Protein 3I8N (pdb70)

Sequence (238 aa):
PVTQVTPRPVVFRVDATTINEFLDKHKDTPFSRPLVYSEQKDNIIGFVHRLELFKQQSGSGQKQLGAVRPIQVVVLNNTALPKVFDQTHRLQLALVVVDEYGTVLGLVTLEDIFEHLVGEAQDVPVTQVTPRPVVFRVVDATTINEFLDKHKDTPFSRPLVYSEQKDNIIGFVHRLELFKQQSGSGQKQLGAVRPIQVVLNNTALPKVFDQTHRLQLALVVDEYGTVLGLVTLEDIFEHLV

Organism: Vibrio parahaemolyticus serotype O3:K6 (strain RIMD 2210633) (NCBI:txid223926)

B-factor: mean 67.65, std 20.15, range [38.41, 192.86]

Structure (mmCIF, N/CA/C/O backbone):
data_3I8N
#
_entry.id   3I8N
#
_cell.length_a   69.301
_cell.length_b   69.301
_cell.length_c   255.136
_cell.angle_alpha   90.00
_cell.angle_beta   90.00
_cell.angle_gamma   120.00
#
_symmetry.space_group_name_H-M   'P 65 2 2'
#
loop_
_entity.id
_entity.type
_entity.pdbx_description
1 polymer 'uncharacterized protein VP2912'
2 non-polymer 'FORMIC ACID'
3 water water
#
loop_
_atom_site.group_PDB
_atom_site.id
_atom_site.type_symbol
_atom_site.label_atom_id
_atom_site.label_alt_id
_atom_site.label_comp_id
_atom_site.label_asym_id
_atom_site.label_entity_id
_atom_site.label_seq_id
_atom_site.pdbx_PDB_ins_code
_atom_site.Cartn_x
_atom_site.Cartn_y
_atom_site.Cartn_z
_atom_site.occupancy
_atom_site.B_iso_or_equiv
_atom_site.auth_seq_id
_atom_site.auth_comp_id
_atom_site.auth_asym_id
_atom_site.auth_atom_id
_atom_site.pdbx_PDB_model_num
ATOM 1 N N . PRO A 1 7 ? 30.442 45.654 94.862 1.00 110.69 192 PRO A N 1
ATOM 2 C CA . PRO A 1 7 ? 30.331 46.511 96.048 1.00 103.86 192 PRO A CA 1
ATOM 3 C C . PRO A 1 7 ? 28.926 46.506 96.659 1.00 96.24 192 PRO A C 1
ATOM 4 O O . PRO A 1 7 ? 27.952 46.793 95.958 1.00 82.12 192 PRO A O 1
ATOM 8 N N . VAL A 1 8 ? 28.832 46.177 97.949 1.00 93.88 193 VAL A N 1
ATOM 9 C CA . VAL A 1 8 ? 27.568 46.258 98.684 1.00 93.36 193 VAL A CA 1
ATOM 10 C C . VAL A 1 8 ? 27.758 46.967 100.024 1.00 104.49 193 VAL A C 1
ATOM 11 O O . VAL A 1 8 ? 27.325 48.107 100.194 1.00 106.40 193 VAL A O 1
ATOM 15 N N . THR A 1 9 ? 28.411 46.287 100.965 1.00 111.13 194 THR A N 1
ATOM 16 C CA . THR A 1 9 ? 28.678 46.841 102.293 1.00 114.80 194 THR A CA 1
ATOM 17 C C . THR A 1 9 ? 29.371 48.190 102.183 1.00 116.83 194 THR A C 1
ATOM 18 O O . THR A 1 9 ? 29.347 49.003 103.112 1.00 114.90 194 THR A O 1
ATOM 22 N N . GLN A 1 10 ? 29.984 48.416 101.028 1.00 116.64 195 GLN A N 1
ATOM 23 C CA . GLN A 1 10 ? 30.793 49.597 100.786 1.00 116.83 195 GLN A CA 1
ATOM 24 C C . GLN A 1 10 ? 29.926 50.815 100.476 1.00 115.78 195 GLN A C 1
ATOM 25 O O . GLN A 1 10 ? 30.431 51.932 100.369 1.00 118.56 195 GLN A O 1
ATOM 31 N N . VAL A 1 11 ? 28.620 50.598 100.346 1.00 111.28 196 VAL A N 1
ATOM 32 C CA . VAL A 1 11 ? 27.690 51.684 100.045 1.00 105.88 196 VAL A CA 1
ATOM 33 C C . VAL A 1 11 ? 26.346 51.486 100.751 1.00 97.43 196 VAL A C 1
ATOM 34 O O . VAL A 1 11 ? 25.621 52.445 101.016 1.0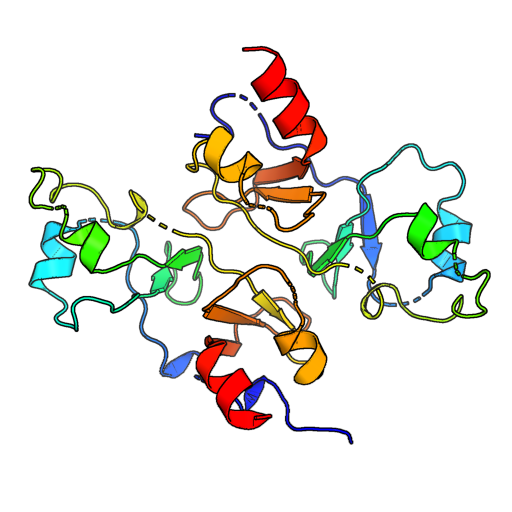0 96.06 196 VAL A O 1
ATOM 46 N N . THR A 1 13 ? 25.038 49.149 104.209 1.00 83.05 198 THR A N 1
ATOM 47 C CA . THR A 1 13 ? 25.440 48.214 105.253 1.00 83.48 198 THR A CA 1
ATOM 48 C C . THR A 1 13 ? 24.347 47.168 105.447 1.00 77.97 198 THR A C 1
ATOM 49 O O . THR A 1 13 ? 23.175 47.517 105.597 1.00 73.46 198 THR A O 1
ATOM 53 N N . PRO A 1 14 ? 24.726 45.879 105.422 1.00 68.84 199 PRO A N 1
ATOM 54 C CA . PRO A 1 14 ? 23.766 44.799 105.670 1.00 60.05 199 PRO A CA 1
ATOM 55 C C . PRO A 1 14 ? 23.133 44.965 107.049 1.00 63.79 199 PRO A C 1
ATOM 56 O O . PRO A 1 14 ? 23.819 45.360 107.983 1.00 60.34 199 PRO A O 1
ATOM 60 N N . ARG A 1 15 ? 21.842 44.683 107.163 1.00 63.22 200 ARG A N 1
ATOM 61 C CA . ARG A 1 15 ? 21.155 44.759 108.443 1.00 52.87 200 ARG A CA 1
ATOM 62 C C . ARG A 1 15 ? 21.453 43.499 109.231 1.00 59.05 200 ARG A C 1
ATOM 63 O O . ARG A 1 15 ? 21.627 42.434 108.645 1.00 53.80 200 ARG A O 1
ATOM 71 N N . PRO A 1 16 ? 21.501 43.620 110.570 1.00 60.33 201 PRO A N 1
ATOM 72 C CA . PRO A 1 16 ? 21.752 42.508 111.489 1.00 55.61 201 PRO A CA 1
ATOM 73 C C . PRO A 1 16 ? 20.584 41.539 111.487 1.00 54.47 201 PRO A C 1
ATOM 74 O O . PRO A 1 16 ? 19.442 41.965 111.349 1.00 48.61 201 PRO A O 1
ATOM 78 N N . VAL A 1 17 ? 20.860 40.254 111.655 1.00 50.45 202 VAL A N 1
ATOM 79 C CA . VAL A 1 17 ? 19.789 39.289 111.850 1.00 54.06 202 VAL A CA 1
ATOM 80 C C . VAL A 1 17 ? 19.329 39.348 113.303 1.00 59.52 202 VAL A C 1
ATOM 81 O O . VAL A 1 17 ? 20.061 38.943 114.198 1.00 68.06 202 VAL A O 1
ATOM 85 N N . VAL A 1 18 ? 18.120 39.857 113.534 1.00 56.87 203 VAL A N 1
ATOM 86 C CA . VAL A 1 18 ? 17.625 40.077 114.892 1.00 61.97 203 VAL A CA 1
ATOM 87 C C . VAL A 1 18 ? 16.401 39.233 115.232 1.00 57.47 203 VAL A C 1
ATOM 88 O O . VAL A 1 18 ? 16.087 39.025 116.402 1.00 67.16 203 VAL A O 1
ATOM 92 N N . PHE A 1 19 ? 15.715 38.748 114.209 1.00 46.84 204 PHE A N 1
ATOM 93 C CA . PHE A 1 19 ? 14.493 37.983 114.402 1.00 53.24 204 PHE A CA 1
ATOM 94 C C . PHE A 1 19 ? 14.621 36.606 113.741 1.00 53.85 204 PHE A C 1
ATOM 95 O O . PHE A 1 19 ? 14.516 36.467 112.510 1.00 52.76 204 PHE A O 1
ATOM 103 N N . ARG A 1 20 ? 14.891 35.602 114.575 1.00 45.63 205 ARG A N 1
ATOM 104 C CA . ARG A 1 20 ? 15.087 34.216 114.144 1.00 55.30 205 ARG A CA 1
ATOM 105 C C . ARG A 1 20 ? 14.049 33.311 114.776 1.00 60.34 205 ARG A C 1
ATOM 106 O O . ARG A 1 20 ? 13.792 33.387 115.982 1.00 60.50 205 ARG A O 1
ATOM 114 N N . VAL A 1 21 ? 13.482 32.423 113.976 1.00 55.83 206 VAL A N 1
ATOM 115 C CA . VAL A 1 21 ? 12.530 31.453 114.491 1.00 51.71 206 VAL A CA 1
ATOM 116 C C . VAL A 1 21 ? 12.890 30.052 114.020 1.00 47.78 206 VAL A C 1
ATOM 117 O O . VAL A 1 21 ? 13.448 29.859 112.932 1.00 53.31 206 VAL A O 1
ATOM 121 N N . ASP A 1 22 ? 12.569 29.086 114.865 1.00 48.12 207 ASP A N 1
ATOM 122 C CA . ASP A 1 22 ? 12.899 27.689 114.675 1.00 47.23 207 ASP A CA 1
ATOM 123 C C . ASP A 1 22 ? 12.050 27.098 113.561 1.00 59.20 207 ASP A C 1
ATOM 124 O O . ASP A 1 22 ? 10.842 27.318 113.508 1.00 60.73 207 ASP A O 1
ATOM 129 N N . ALA A 1 23 ? 12.691 26.348 112.671 1.00 57.32 208 ALA A N 1
ATOM 130 C CA . ALA A 1 23 ? 11.995 25.673 111.583 1.00 54.64 208 ALA A CA 1
ATOM 131 C C . ALA A 1 23 ? 10.919 24.713 112.092 1.00 54.93 208 ALA A C 1
ATOM 132 O O . ALA A 1 23 ? 9.935 24.462 111.402 1.00 56.55 208 ALA A O 1
ATOM 134 N N . THR A 1 24 ? 11.108 24.173 113.296 1.00 58.96 209 THR A N 1
ATOM 135 C CA . THR A 1 24 ? 10.149 23.215 113.852 1.00 61.76 209 THR A CA 1
ATOM 136 C C . THR A 1 24 ? 8.951 23.906 114.499 1.00 60.09 209 THR A C 1
ATOM 137 O O . THR A 1 24 ? 7.933 23.276 114.762 1.00 59.51 209 THR A O 1
ATOM 149 N N . THR A 1 26 ? 5.566 25.834 114.728 1.00 57.24 211 THR A N 1
ATOM 150 C CA . THR A 1 26 ? 4.388 25.702 113.885 1.00 60.20 211 THR A CA 1
ATOM 151 C C . THR A 1 26 ? 3.853 27.079 113.493 1.00 61.49 211 THR A C 1
ATOM 152 O O . THR A 1 26 ? 4.137 28.085 114.145 1.00 58.53 211 THR A O 1
ATOM 156 N N . ILE A 1 27 ? 3.084 27.117 112.415 1.00 62.52 212 ILE A N 1
ATOM 157 C CA . ILE A 1 27 ? 2.487 28.356 111.949 1.00 62.71 212 ILE A CA 1
ATOM 158 C C . ILE A 1 27 ? 1.614 28.976 113.042 1.00 58.20 212 ILE A C 1
ATOM 159 O O . ILE A 1 27 ? 1.668 30.185 113.280 1.00 60.24 212 ILE A O 1
ATOM 164 N N . ASN A 1 28 ? 0.816 28.143 113.707 1.00 55.47 213 ASN A N 1
ATOM 165 C CA . ASN A 1 28 ? -0.033 28.606 114.807 1.00 65.35 213 ASN A CA 1
ATOM 166 C C . ASN A 1 28 ? 0.787 29.270 115.902 1.00 63.22 213 ASN A C 1
ATOM 167 O O . ASN A 1 28 ? 0.473 30.375 116.332 1.00 64.45 213 ASN A O 1
ATOM 172 N N . GLU A 1 29 ? 1.837 28.581 116.344 1.00 62.38 214 GLU A N 1
ATOM 173 C CA . GLU A 1 29 ? 2.760 29.107 117.346 1.00 61.62 214 GLU A CA 1
ATOM 174 C C . GLU A 1 29 ? 3.361 30.437 116.907 1.00 68.13 214 GLU A C 1
ATOM 175 O O . GLU A 1 29 ? 3.457 31.374 117.707 1.00 62.42 214 GLU A O 1
ATOM 181 N N . PHE A 1 30 ? 3.770 30.520 115.639 1.00 56.01 215 PHE A N 1
ATOM 182 C CA . PHE A 1 30 ? 4.398 31.738 115.145 1.00 57.04 215 PHE A CA 1
ATOM 183 C C . PHE A 1 30 ? 3.439 32.927 115.202 1.00 63.35 215 PHE A C 1
ATOM 184 O O . PHE A 1 30 ? 3.762 33.976 115.760 1.00 59.39 215 PHE A O 1
ATOM 192 N N . LEU A 1 31 ? 2.266 32.758 114.602 1.00 62.50 216 LEU A N 1
ATOM 193 C CA . LEU A 1 31 ? 1.255 33.804 114.592 1.00 60.67 216 LEU A CA 1
ATOM 194 C C . LEU A 1 31 ? 0.827 34.138 116.025 1.00 64.86 216 LEU A C 1
ATOM 195 O O . LEU A 1 31 ? 0.435 35.269 116.333 1.00 61.92 216 LEU A O 1
ATOM 200 N N . ASP A 1 32 ? 0.926 33.145 116.900 1.00 60.93 217 ASP A N 1
ATOM 201 C CA . ASP A 1 32 ? 0.629 33.334 118.315 1.00 74.24 217 ASP A CA 1
ATOM 202 C C . ASP A 1 32 ? 1.650 34.243 118.989 1.00 70.24 217 ASP A C 1
ATOM 203 O O . ASP A 1 32 ? 1.308 35.322 119.471 1.00 55.41 217 ASP A O 1
ATOM 208 N N . LYS A 1 33 ? 2.906 33.805 119.008 1.00 68.34 218 LYS A N 1
ATOM 209 C CA . LYS A 1 33 ? 3.953 34.525 119.718 1.00 56.20 218 LYS A CA 1
ATOM 210 C C . LYS A 1 33 ? 4.293 35.882 119.116 1.00 64.43 218 LYS A C 1
ATOM 211 O O . LYS A 1 33 ? 4.794 36.760 119.817 1.00 64.25 218 LYS A O 1
ATOM 217 N N . HIS A 1 34 ? 4.034 36.068 117.824 1.00 56.01 219 HIS A N 1
ATOM 218 C CA . HIS A 1 34 ? 4.554 37.257 117.167 1.00 51.82 219 HIS A CA 1
ATOM 219 C C . HIS A 1 34 ? 3.516 38.169 116.526 1.00 51.10 219 HIS A C 1
ATOM 220 O O . HIS A 1 34 ? 3.824 38.914 115.599 1.00 58.42 219 HIS A O 1
ATOM 227 N N . LYS A 1 35 ? 2.293 38.122 117.034 1.00 64.78 220 LYS A N 1
ATOM 228 C CA . LYS A 1 35 ? 1.267 39.065 116.607 1.00 70.32 220 LYS A CA 1
ATOM 229 C C . LYS A 1 35 ? 1.751 40.498 116.824 1.00 64.58 220 LYS A C 1
ATOM 230 O O . LYS A 1 35 ? 2.339 40.820 117.860 1.00 68.10 220 LYS A O 1
ATOM 236 N N . ASP A 1 36 ? 1.515 41.343 115.829 1.00 64.02 221 ASP A N 1
ATOM 237 C CA . ASP A 1 36 ? 1.855 42.761 115.893 1.00 72.89 221 ASP A CA 1
ATOM 238 C C . ASP A 1 36 ? 3.355 43.009 116.013 1.00 70.36 221 ASP A C 1
ATOM 239 O O . ASP A 1 36 ? 3.786 44.079 116.449 1.00 62.09 221 ASP A O 1
ATOM 244 N N . THR A 1 37 ? 4.145 42.022 115.608 1.00 65.34 222 THR A N 1
ATOM 245 C CA . THR A 1 37 ? 5.591 42.145 115.664 1.00 55.34 222 THR A CA 1
ATOM 246 C C . THR A 1 37 ? 6.079 43.287 114.777 1.00 62.56 222 THR A C 1
ATOM 247 O O . THR A 1 37 ? 5.616 43.457 113.642 1.00 55.90 222 THR A O 1
ATOM 251 N N . PRO A 1 38 ? 6.998 44.100 115.310 1.00 63.87 223 PRO A N 1
ATOM 252 C CA . PRO A 1 38 ? 7.617 45.195 114.554 1.00 59.52 223 PRO A CA 1
ATOM 253 C C . PRO A 1 38 ? 8.565 44.696 113.464 1.00 52.48 223 PRO A C 1
ATOM 254 O O . PRO A 1 38 ? 8.936 45.467 112.587 1.00 53.57 223 PRO A O 1
ATOM 258 N N . PHE A 1 39 ? 8.961 43.428 113.535 1.00 54.70 224 PHE A N 1
ATOM 259 C CA . PHE A 1 39 ? 9.995 42.890 112.660 1.00 47.00 224 PHE A CA 1
ATOM 260 C C . PHE A 1 39 ? 9.409 42.292 111.395 1.00 51.98 224 PHE A C 1
ATOM 261 O O . PHE A 1 39 ? 8.545 41.420 111.453 1.00 59.71 224 PHE A O 1
ATOM 269 N N . SER A 1 40 ? 9.881 42.780 110.252 1.00 45.53 225 SER A N 1
ATOM 270 C CA . SER A 1 40 ? 9.328 42.373 108.962 1.00 48.31 225 SER A CA 1
ATOM 271 C C . SER A 1 40 ? 10.127 41.267 108.277 1.00 49.69 225 SER A C 1
ATOM 272 O O . SER A 1 40 ? 9.613 40.612 107.377 1.00 59.17 225 SER A O 1
ATOM 275 N N . ARG A 1 41 ? 11.365 41.044 108.716 1.00 49.93 226 ARG A N 1
ATOM 276 C CA . ARG A 1 41 ? 12.232 40.035 108.093 1.00 57.97 226 ARG A CA 1
ATOM 277 C C . ARG A 1 41 ? 12.542 38.813 108.959 1.00 51.33 226 ARG A C 1
ATOM 278 O O . ARG A 1 41 ? 13.695 38.591 109.329 1.00 62.92 226 ARG A O 1
ATOM 286 N N . PRO A 1 42 ? 11.516 38.012 109.289 1.00 51.48 227 PRO A N 1
ATOM 287 C CA . PRO A 1 42 ? 11.755 36.863 110.173 1.00 51.57 227 PRO A CA 1
ATOM 288 C C . PRO A 1 42 ? 12.562 35.775 109.461 1.00 50.86 227 PRO A C 1
ATOM 289 O O . PRO A 1 42 ? 12.080 35.203 108.489 1.00 51.38 227 PRO A O 1
ATOM 293 N N . LEU A 1 43 ? 13.777 35.517 109.933 1.00 48.10 228 LEU A N 1
ATOM 294 C CA . LEU A 1 43 ? 14.589 34.422 109.417 1.00 52.17 228 LEU A CA 1
ATOM 295 C C . LEU A 1 43 ? 14.279 33.108 110.140 1.00 55.03 228 LEU A C 1
ATOM 296 O O . LEU A 1 43 ? 13.996 33.097 111.333 1.00 47.70 228 LEU A O 1
ATOM 301 N N . VAL A 1 44 ? 14.322 32.005 109.401 1.00 54.37 229 VAL A N 1
ATOM 302 C CA . VAL A 1 44 ? 14.116 30.686 109.975 1.00 56.17 229 VAL A CA 1
ATOM 303 C C . VAL A 1 44 ? 15.459 29.993 110.145 1.00 62.58 229 VAL A C 1
ATOM 304 O O . VAL A 1 44 ? 16.269 29.964 109.208 1.00 42.49 229 VAL A O 1
ATOM 308 N N . TYR A 1 45 ? 15.710 29.448 111.336 1.00 49.59 230 TYR A N 1
ATOM 309 C CA . TYR A 1 45 ? 16.926 28.671 111.545 1.00 50.19 230 TYR A CA 1
ATOM 310 C C . TYR A 1 45 ? 16.610 27.184 111.709 1.00 56.94 230 TYR A C 1
ATOM 311 O O . TYR A 1 45 ? 15.506 26.813 112.096 1.00 65.19 230 TYR A O 1
ATOM 320 N N . SER A 1 46 ? 17.576 26.331 111.393 1.00 56.44 231 SER A N 1
ATOM 321 C CA . SER A 1 46 ? 17.348 24.891 111.438 1.00 62.01 231 SER A CA 1
ATOM 322 C C . SER A 1 46 ? 17.623 24.323 112.837 1.00 80.24 231 SER A C 1
ATOM 323 O O . SER A 1 46 ? 16.689 24.097 113.621 1.00 91.79 231 SER A O 1
ATOM 326 N N . GLU A 1 47 ? 18.883 24.113 113.188 1.00 67.72 232 GLU A N 1
ATOM 327 C CA . GLU A 1 47 ? 19.150 23.555 114.533 1.00 56.25 232 GLU A CA 1
ATOM 328 C C . GLU A 1 47 ? 19.856 24.532 115.464 1.00 50.46 232 GLU A C 1
ATOM 329 O O . GLU A 1 47 ? 19.512 24.647 116.636 1.00 56.32 232 GLU A O 1
ATOM 335 N N . GLN A 1 48 ? 20.865 25.215 114.939 1.00 53.66 233 GLN A N 1
ATOM 336 C CA . GLN A 1 48 ? 21.539 26.282 115.653 1.00 56.62 233 GLN A CA 1
ATOM 337 C C . GLN A 1 48 ? 20.934 27.603 115.190 1.00 53.69 233 GLN A C 1
ATOM 338 O O . GLN A 1 48 ? 20.556 2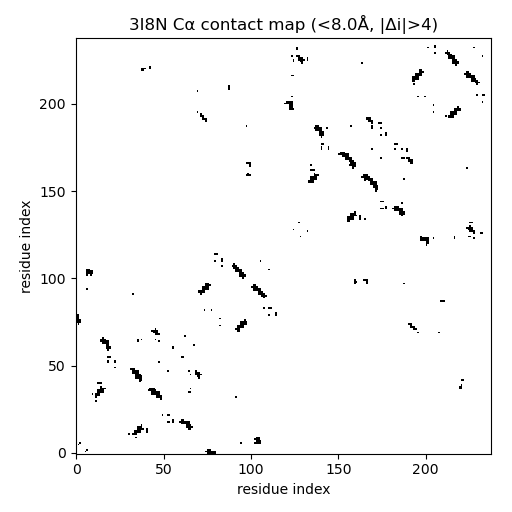7.745 114.017 1.00 50.72 233 GLN A O 1
ATOM 344 N N . LYS A 1 49 ? 20.837 28.573 116.093 1.00 49.51 234 LYS A N 1
ATOM 345 C CA . LYS A 1 49 ? 20.254 29.873 115.731 1.00 62.94 234 LYS A CA 1
ATOM 346 C C . LYS A 1 49 ? 21.074 30.537 114.630 1.00 62.06 234 LYS A C 1
ATOM 347 O O . LYS A 1 49 ? 20.579 31.390 113.888 1.00 62.35 234 LYS A O 1
ATOM 353 N N . ASP A 1 50 ? 22.336 30.127 114.562 1.00 62.46 235 ASP A N 1
ATOM 354 C CA . ASP A 1 50 ? 23.295 30.536 113.546 1.00 70.30 235 ASP A CA 1
ATOM 355 C C . ASP A 1 50 ? 23.030 29.946 112.155 1.00 58.43 235 ASP A C 1
ATOM 356 O O . ASP A 1 50 ? 23.667 30.343 111.191 1.00 56.80 235 ASP A O 1
ATOM 361 N N . ASN A 1 51 ? 22.135 28.967 112.064 1.00 57.24 236 ASN A N 1
ATOM 362 C CA . ASN A 1 51 ? 21.974 28.189 110.837 1.00 57.57 236 ASN A CA 1
ATOM 363 C C . ASN A 1 51 ? 20.703 28.570 110.095 1.00 51.32 236 ASN A C 1
ATOM 364 O O . ASN A 1 51 ? 19.712 27.840 110.121 1.00 52.97 236 ASN A O 1
ATOM 369 N N . ILE A 1 52 ? 20.746 29.730 109.447 1.00 47.22 237 ILE A N 1
ATOM 370 C CA . ILE A 1 52 ? 19.619 30.250 108.680 1.00 52.22 237 ILE A CA 1
ATOM 371 C C . ILE A 1 52 ? 19.387 29.469 107.381 1.00 52.24 237 ILE A C 1
ATOM 372 O O . ILE A 1 52 ? 20.286 29.344 106.548 1.00 50.84 237 ILE A O 1
ATOM 377 N N . ILE A 1 53 ? 18.173 28.958 107.216 1.00 51.76 238 ILE A N 1
ATOM 378 C CA . ILE A 1 53 ? 17.826 28.150 106.051 1.00 42.66 238 ILE A CA 1
ATOM 379 C C . ILE A 1 53 ? 16.669 28.755 105.250 1.00 49.33 238 ILE A C 1
ATOM 380 O O . ILE A 1 53 ? 16.327 28.264 104.176 1.00 53.59 238 ILE A O 1
ATOM 385 N N . GLY A 1 54 ? 16.050 29.811 105.770 1.00 47.65 239 GLY A N 1
ATOM 386 C CA . GLY A 1 54 ? 14.922 30.403 105.068 1.00 41.02 239 GLY A CA 1
ATOM 387 C C . GLY A 1 54 ? 14.341 31.632 105.736 1.00 44.02 239 GLY A C 1
ATOM 388 O O . GLY A 1 54 ? 14.860 32.108 106.751 1.00 51.38 239 GLY A O 1
ATOM 389 N N . PHE A 1 55 ? 13.269 32.155 105.154 1.00 48.62 240 PHE A N 1
ATOM 390 C CA . PHE A 1 55 ? 12.541 33.264 105.754 1.00 53.99 240 PHE A CA 1
ATOM 391 C C . PHE A 1 55 ? 11.039 33.117 105.513 1.00 48.73 240 PHE A C 1
ATOM 392 O O . PHE A 1 55 ? 10.610 32.327 104.677 1.00 47.07 240 PHE A O 1
ATOM 400 N N . VAL A 1 56 ? 10.241 33.851 106.276 1.00 52.33 241 VAL A N 1
ATOM 401 C CA . VAL A 1 56 ? 8.798 33.760 106.132 1.00 54.33 241 VAL A CA 1
ATOM 402 C C . VAL A 1 56 ? 8.183 35.148 106.001 1.00 57.47 241 VAL A C 1
ATOM 403 O O . VAL A 1 56 ? 8.827 36.156 106.305 1.00 46.48 241 VAL A O 1
ATOM 407 N N . HIS A 1 57 ? 6.954 35.192 105.500 1.00 57.68 242 HIS A N 1
ATOM 408 C CA . HIS A 1 57 ? 6.173 36.419 105.469 1.00 55.99 242 HIS A CA 1
ATOM 409 C C . HIS A 1 57 ? 4.887 36.182 106.234 1.00 53.24 242 HIS A C 1
ATOM 410 O O . HIS A 1 57 ? 4.142 35.252 105.934 1.00 57.62 242 HIS A O 1
ATOM 417 N N . ARG A 1 58 ? 4.644 37.026 107.231 1.00 59.13 243 ARG A N 1
ATOM 418 C CA . ARG A 1 58 ? 3.495 36.893 108.122 1.00 68.50 243 ARG A CA 1
ATOM 419 C C . ARG A 1 58 ? 2.147 36.811 107.397 1.00 65.27 243 ARG A C 1
ATOM 420 O O . ARG A 1 58 ? 1.286 36.031 107.788 1.00 70.91 243 ARG A O 1
ATOM 428 N N . LEU A 1 59 ? 1.963 37.604 106.346 1.00 62.37 244 LEU A N 1
ATOM 429 C CA . LEU A 1 59 ? 0.713 37.561 105.587 1.00 63.71 244 LEU A CA 1
ATOM 430 C C . LEU A 1 59 ? 0.512 36.187 104.967 1.00 57.76 244 LEU A C 1
ATOM 431 O O . LEU A 1 59 ? -0.551 35.583 105.089 1.00 59.23 244 LEU A O 1
ATOM 436 N N . GLU A 1 60 ? 1.552 35.712 104.296 1.00 52.05 245 GLU A N 1
ATOM 437 C CA . GLU A 1 60 ? 1.561 34.393 103.693 1.00 65.47 245 GLU A CA 1
ATOM 438 C C . GLU A 1 60 ? 1.238 33.301 104.720 1.00 72.19 245 GLU A C 1
ATOM 439 O O . GLU A 1 60 ? 0.440 32.404 104.443 1.00 71.60 245 GLU A O 1
ATOM 445 N N . LEU A 1 61 ? 1.854 33.378 105.901 1.00 62.94 246 LEU A N 1
ATOM 446 C CA . LEU A 1 61 ? 1.624 32.382 106.951 1.00 55.92 246 LEU A CA 1
ATOM 447 C C . LEU A 1 61 ? 0.181 32.421 107.425 1.00 54.02 246 LEU A C 1
ATOM 448 O O . LEU A 1 61 ? -0.432 31.384 107.669 1.00 53.71 246 LEU A O 1
ATOM 453 N N . PHE A 1 62 ? -0.357 33.628 107.565 1.00 52.53 247 PHE A N 1
ATOM 454 C CA . PHE A 1 62 ? -1.717 33.790 108.048 1.00 58.62 247 PHE A CA 1
ATOM 455 C C . PHE A 1 62 ? -2.694 33.159 107.067 1.00 60.89 247 PHE A C 1
ATOM 456 O O . PHE A 1 62 ? -3.644 32.489 107.467 1.00 62.92 247 PHE A O 1
ATOM 464 N N . LYS A 1 63 ? -2.445 33.368 105.778 1.00 71.68 248 LYS A N 1
ATOM 465 C CA . LYS A 1 63 ? -3.276 32.777 104.739 1.00 70.70 248 LYS A CA 1
ATOM 466 C C . LYS A 1 63 ? -3.289 31.252 104.845 1.00 72.53 248 LYS A C 1
ATOM 467 O O . LYS A 1 63 ? -4.346 30.629 104.769 1.00 70.68 248 LYS A O 1
ATOM 481 N N . GLN A 1 65 ? -2.678 29.504 107.506 1.00 56.31 250 GLN A N 1
ATOM 482 C CA . GLN A 1 65 ? -3.415 29.170 108.712 1.00 64.37 250 GLN A CA 1
ATOM 483 C C . GLN A 1 65 ? -4.911 29.152 108.429 1.00 73.74 250 GLN A C 1
ATOM 484 O O . GLN A 1 65 ? -5.606 28.201 108.785 1.00 81.77 250 GLN A O 1
ATOM 490 N N . GLN A 1 66 ? -5.406 30.209 107.792 1.00 72.67 251 GLN A N 1
ATOM 491 C CA . GLN A 1 66 ? -6.826 30.302 107.472 1.00 81.74 251 GLN A CA 1
ATOM 492 C C . GLN A 1 66 ? -7.248 29.170 106.544 1.00 82.72 251 GLN A C 1
ATOM 493 O O . GLN A 1 66 ? -8.433 28.874 106.412 1.00 82.60 251 GLN A O 1
ATOM 499 N N . SER A 1 67 ? -6.265 28.535 105.912 1.00 84.92 252 SER A N 1
ATOM 500 C CA . SER A 1 67 ? -6.514 27.420 105.005 1.00 84.06 252 SER A CA 1
ATOM 501 C C . SER A 1 67 ? -6.383 26.089 105.730 1.00 82.79 252 SER A C 1
ATOM 502 O O . SER A 1 67 ? -6.324 25.032 105.100 1.00 87.55 252 SER A O 1
ATOM 505 N N . GLY A 1 68 ? -6.321 26.147 107.056 1.00 78.17 253 GLY A N 1
ATOM 506 C CA . GLY A 1 68 ? -6.234 24.949 107.870 1.00 73.57 253 GLY A CA 1
ATOM 507 C C . GLY A 1 68 ? -4.845 24.343 107.925 1.00 74.07 253 GLY A C 1
ATOM 508 O O . GLY A 1 68 ? -4.681 23.195 108.329 1.00 75.24 253 GLY A O 1
ATOM 509 N N . SER A 1 69 ? -3.841 25.113 107.519 1.00 77.98 254 SER A N 1
ATOM 510 C CA . SER A 1 69 ? -2.460 24.635 107.528 1.00 75.16 254 SER A CA 1
ATOM 511 C C . SER A 1 69 ? -1.682 25.142 108.743 1.00 70.17 254 SER A C 1
ATOM 512 O O . SER A 1 69 ? -0.454 25.147 108.736 1.00 71.16 254 SER A O 1
ATOM 515 N N . GLY A 1 70 ? -2.400 25.550 109.788 1.00 68.20 255 GLY A N 1
ATOM 516 C CA . GLY A 1 70 ? -1.785 26.152 110.959 1.00 68.86 255 GLY A CA 1
ATOM 517 C C . GLY A 1 70 ? -0.848 25.255 111.750 1.00 74.90 255 GLY A C 1
ATOM 518 O O . GLY A 1 70 ? -0.039 25.736 112.544 1.00 72.84 255 GLY A O 1
ATOM 519 N N . GLN A 1 71 ? -0.954 23.948 111.533 1.00 70.26 256 GLN A N 1
ATOM 520 C CA . GLN A 1 71 ? -0.148 22.981 112.266 1.00 75.71 256 GLN A CA 1
ATOM 521 C C . GLN A 1 71 ? 1.154 22.657 111.528 1.00 71.36 256 GLN A C 1
ATOM 522 O O . GLN A 1 71 ? 2.028 21.970 112.057 1.00 66.81 256 GLN A O 1
ATOM 528 N N . LYS A 1 72 ? 1.283 23.160 110.306 1.00 67.23 257 LYS A N 1
ATOM 529 C CA . LYS A 1 72 ? 2.502 22.953 109.529 1.00 67.79 257 LYS A CA 1
ATOM 530 C C . LYS A 1 72 ? 3.698 23.661 110.162 1.00 68.60 257 LYS A C 1
ATOM 531 O O . LYS A 1 72 ? 3.550 24.715 110.787 1.00 66.76 257 LYS A O 1
ATOM 537 N N . GLN A 1 73 ? 4.881 23.080 109.994 1.00 67.49 258 GLN A N 1
ATOM 538 C CA . GLN A 1 73 ? 6.110 23.688 110.495 1.00 68.79 258 GLN A CA 1
ATOM 539 C C . GLN A 1 73 ? 6.644 24.728 109.520 1.00 53.59 258 GLN A C 1
ATOM 540 O O . GLN A 1 73 ? 6.519 24.574 108.308 1.00 54.67 258 GLN A O 1
ATOM 546 N N . LEU A 1 74 ? 7.241 25.781 110.066 1.00 53.99 259 LEU A N 1
ATOM 547 C CA . LEU A 1 74 ? 7.848 26.844 109.274 1.00 57.72 259 LEU A CA 1
ATOM 548 C C . LEU A 1 74 ? 8.790 26.294 108.206 1.00 57.54 259 LEU A C 1
ATOM 549 O O . LEU A 1 74 ? 8.760 26.729 107.057 1.00 61.28 259 LEU A O 1
ATOM 554 N N . GLY A 1 75 ? 9.628 25.339 108.599 1.00 57.12 260 GLY A N 1
ATOM 555 C CA . GLY A 1 75 ? 10.610 24.757 107.703 1.00 53.91 260 GLY A CA 1
ATOM 556 C C . GLY A 1 75 ? 10.006 24.209 106.424 1.00 62.26 260 GLY A C 1
ATOM 557 O O . GLY A 1 75 ? 10.637 24.239 105.367 1.00 72.70 260 GLY A O 1
ATOM 558 N N . ALA A 1 76 ? 8.774 23.723 106.518 1.00 62.60 261 ALA A N 1
ATOM 559 C CA . ALA A 1 76 ? 8.103 23.094 105.384 1.00 57.61 261 ALA A CA 1
ATOM 560 C C . ALA A 1 76 ? 7.429 24.091 104.448 1.00 61.24 261 ALA A C 1
ATOM 561 O O . ALA A 1 76 ? 7.026 23.727 103.337 1.00 64.44 261 ALA A O 1
ATOM 563 N N . VAL A 1 77 ? 7.304 25.339 104.885 1.00 54.74 262 VAL A N 1
ATOM 564 C CA . VAL A 1 77 ? 6.561 26.325 104.105 1.00 60.66 262 VAL A CA 1
ATOM 565 C C . VAL A 1 77 ? 7.349 27.595 103.816 1.00 59.49 262 VAL A C 1
ATOM 566 O O . VAL A 1 77 ? 6.925 28.429 103.018 1.00 56.20 262 VAL A O 1
ATOM 578 N N . ARG A 1 79 ? 10.292 30.274 102.532 1.00 53.52 264 ARG A N 1
ATOM 579 C CA . ARG A 1 79 ? 11.021 30.477 101.289 1.00 59.30 264 ARG A CA 1
ATOM 580 C C . ARG A 1 79 ? 12.487 30.194 101.592 1.00 55.00 264 ARG A C 1
ATOM 581 O O . ARG A 1 79 ? 12.999 30.629 102.621 1.00 47.62 264 ARG A O 1
ATOM 589 N N . PRO A 1 80 ? 13.164 29.447 100.708 1.00 47.52 265 PRO A N 1
ATOM 590 C CA . PRO A 1 80 ? 14.541 29.022 101.002 1.00 48.33 265 PRO A CA 1
ATOM 591 C C . PRO A 1 80 ? 15.475 30.221 101.050 1.00 49.21 265 PRO A C 1
ATOM 592 O O . PRO A 1 80 ? 15.274 31.156 100.284 1.00 53.26 265 PRO A O 1
ATOM 596 N N . ILE A 1 81 ? 16.480 30.192 101.921 1.00 53.02 266 ILE A N 1
ATOM 597 C CA . ILE A 1 81 ? 17.420 31.308 102.030 1.00 46.83 266 ILE A CA 1
ATOM 598 C C . ILE A 1 81 ? 18.356 31.416 100.820 1.00 45.75 266 ILE A C 1
ATOM 599 O O . ILE A 1 81 ? 18.881 30.417 100.334 1.00 45.35 266 ILE A O 1
ATOM 604 N N . GLN A 1 82 ? 18.550 32.641 100.346 1.00 50.75 267 GLN A N 1
ATOM 605 C CA . GLN A 1 82 ? 19.486 32.922 99.259 1.00 56.79 267 GLN A CA 1
ATOM 606 C C . GLN A 1 82 ? 20.574 33.863 99.736 1.00 53.50 267 GLN A C 1
ATOM 607 O O . GLN A 1 82 ? 20.337 34.753 100.546 1.00 50.14 267 GLN A O 1
ATOM 613 N N . VAL A 1 83 ? 21.766 33.661 99.205 1.00 48.16 268 VAL A N 1
ATOM 614 C CA . VAL A 1 83 ? 22.917 34.473 99.545 1.00 43.90 268 VAL A CA 1
ATOM 615 C C . VAL A 1 83 ? 23.346 35.377 98.381 1.00 45.60 268 VAL A C 1
ATOM 616 O O . VAL A 1 83 ? 23.273 34.976 97.229 1.00 42.94 268 VAL A O 1
ATOM 620 N N . VAL A 1 84 ? 23.769 36.595 98.715 1.00 46.27 269 VAL A N 1
ATOM 621 C CA A VAL A 1 84 ? 24.399 37.504 97.771 0.50 48.18 269 VAL A CA 1
ATOM 622 C CA B VAL A 1 84 ? 24.405 37.494 97.767 0.50 48.18 269 VAL A CA 1
ATOM 623 C C . VAL A 1 84 ? 25.783 37.902 98.279 1.00 46.58 269 VAL A C 1
ATOM 624 O O . VAL A 1 84 ? 25.980 38.119 99.481 1.00 49.18 269 VAL A O 1
ATOM 631 N N . LEU A 1 85 ? 26.744 37.997 97.367 1.00 47.36 270 LEU A N 1
ATOM 632 C CA . LEU A 1 85 ? 28.103 38.371 97.738 1.00 53.52 270 LEU A CA 1
ATOM 633 C C . LEU A 1 85 ? 28.247 39.869 98.000 1.00 58.74 270 LEU A C 1
ATOM 634 O O . LEU A 1 85 ? 27.621 40.698 97.333 1.00 56.94 270 LEU A O 1
ATOM 639 N N . ASN A 1 86 ? 29.072 40.192 98.988 1.00 56.39 271 ASN A N 1
ATOM 640 C CA . ASN A 1 86 ? 29.369 41.567 99.359 1.00 58.47 271 ASN A CA 1
ATOM 641 C C . ASN A 1 86 ? 29.905 42.380 98.183 1.00 56.82 271 ASN A C 1
ATOM 642 O O . ASN A 1 86 ? 29.582 43.552 98.036 1.00 62.56 271 ASN A O 1
ATOM 647 N N . ASN A 1 87 ? 30.745 41.753 97.36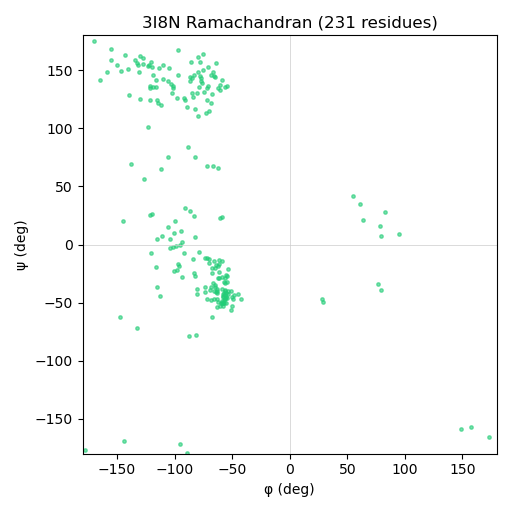6 1.00 47.92 272 ASN A N 1
ATOM 648 C CA . ASN A 1 87 ? 31.390 42.433 96.239 1.00 67.17 272 ASN A CA 1
ATOM 649 C C . ASN A 1 87 ? 30.602 42.349 94.931 1.00 63.84 272 ASN A C 1
ATOM 650 O O . ASN A 1 87 ? 31.187 42.328 93.853 1.00 71.85 272 ASN A O 1
ATOM 655 N N . THR A 1 88 ? 29.281 42.292 95.017 1.00 57.83 273 THR A N 1
ATOM 656 C CA . THR A 1 88 ? 28.472 42.309 93.807 1.00 64.22 273 THR A CA 1
ATOM 657 C C . THR A 1 88 ? 27.857 43.6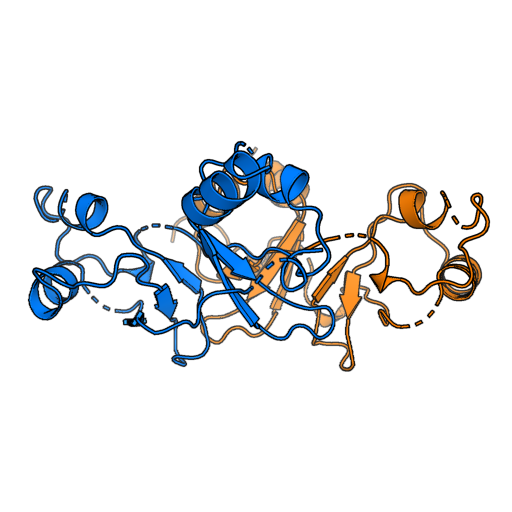83 93.596 1.00 65.04 273 THR A C 1
ATOM 658 O O . THR A 1 88 ? 27.385 44.310 94.538 1.00 61.98 273 THR A O 1
ATOM 662 N N . ALA A 1 89 ? 27.870 44.145 92.352 1.00 60.68 274 ALA A N 1
ATOM 663 C CA . ALA A 1 89 ? 27.313 45.446 92.007 1.00 53.31 274 ALA A CA 1
ATOM 664 C C . ALA A 1 89 ? 25.821 45.498 92.337 1.00 52.53 274 ALA A C 1
ATOM 665 O O . ALA A 1 89 ? 25.080 44.569 92.017 1.00 58.46 274 ALA A O 1
ATOM 667 N N . LEU A 1 90 ? 25.398 46.579 92.993 1.00 59.27 275 LEU A N 1
ATOM 668 C CA . LEU A 1 90 ? 24.002 46.779 93.405 1.00 61.14 275 LEU A CA 1
ATOM 669 C C . LEU A 1 90 ? 22.959 46.665 92.284 1.00 58.32 275 LEU A C 1
ATOM 670 O O . LEU A 1 90 ? 21.922 46.019 92.467 1.00 47.24 275 LEU A O 1
ATOM 675 N N . PRO A 1 91 ? 23.211 47.312 91.131 1.00 64.13 276 PRO A N 1
ATOM 676 C CA . PRO A 1 91 ? 22.257 47.139 90.029 1.00 55.61 276 PRO A CA 1
ATOM 677 C C . PRO A 1 91 ? 22.076 45.667 89.666 1.00 52.84 276 PRO A C 1
ATOM 678 O O . PRO A 1 91 ? 20.953 45.245 89.412 1.00 48.60 276 PRO A O 1
ATOM 682 N N . LYS A 1 92 ? 23.164 44.901 89.664 1.00 52.18 277 LYS A N 1
ATOM 683 C CA . LYS A 1 92 ? 23.099 43.470 89.376 1.00 54.52 277 LYS A CA 1
ATOM 684 C C . LYS A 1 92 ? 22.318 42.706 90.456 1.00 51.04 277 LYS A C 1
ATOM 685 O O . LYS A 1 92 ? 21.447 41.886 90.159 1.00 54.92 277 LYS A O 1
ATOM 691 N N . VAL A 1 93 ? 22.623 42.983 91.715 1.00 48.98 278 VAL A N 1
ATOM 692 C CA . VAL A 1 93 ? 21.866 42.367 92.798 1.00 48.17 278 VAL A CA 1
ATOM 693 C C . VAL A 1 93 ? 20.387 42.666 92.641 1.00 50.27 278 VAL A C 1
ATOM 694 O O . VAL A 1 93 ? 19.544 41.773 92.769 1.00 47.67 278 VAL A O 1
ATOM 698 N N . PHE A 1 94 ? 20.076 43.928 92.358 1.00 48.13 279 PHE A N 1
ATOM 699 C CA . PHE A 1 94 ? 18.692 44.325 92.159 1.00 49.27 279 PHE A CA 1
ATOM 700 C C . PHE A 1 94 ? 18.030 43.546 91.025 1.00 47.29 279 PHE A C 1
ATOM 701 O O . PHE A 1 94 ? 16.936 43.008 91.178 1.00 49.57 279 PHE A O 1
ATOM 709 N N . ASP A 1 95 ? 18.705 43.509 89.883 1.00 41.46 280 ASP A N 1
ATOM 710 C CA . ASP A 1 95 ? 18.196 42.829 88.703 1.00 54.01 280 ASP A CA 1
ATOM 711 C C . ASP A 1 95 ? 17.889 41.369 89.041 1.00 52.27 280 ASP A C 1
ATOM 712 O O . ASP A 1 95 ? 16.820 40.848 88.716 1.00 45.98 280 ASP A O 1
ATOM 717 N N . GLN A 1 96 ? 18.828 40.723 89.721 1.00 50.67 281 GLN A N 1
ATOM 718 C CA . GLN A 1 96 ? 18.670 39.330 90.125 1.00 56.59 281 GLN A CA 1
ATOM 719 C C . GLN A 1 96 ? 17.505 39.095 91.086 1.00 55.07 281 GLN A C 1
ATOM 720 O O . GLN A 1 96 ? 16.707 38.173 90.892 1.00 60.19 281 GLN A O 1
ATOM 742 N N . THR A 1 99 ? 14.128 39.822 89.332 1.00 40.63 284 THR A N 1
ATOM 743 C CA . THR A 1 99 ? 13.884 38.756 88.361 1.00 53.04 284 THR A CA 1
ATOM 744 C C . THR A 1 99 ? 13.406 37.465 89.025 1.00 60.79 284 THR A C 1
ATOM 745 O O . THR A 1 99 ? 12.583 36.737 88.465 1.00 51.09 284 THR A O 1
ATOM 749 N N . HIS A 1 100 ? 13.910 37.198 90.228 1.00 60.88 285 HIS A N 1
ATOM 750 C CA . HIS A 1 100 ? 13.578 35.969 90.940 1.00 56.37 285 HIS A CA 1
ATOM 751 C C . HIS A 1 100 ? 12.480 36.162 91.988 1.00 54.29 285 HIS A C 1
ATOM 752 O O . HIS A 1 100 ? 12.060 35.200 92.620 1.00 53.10 285 HIS A O 1
ATOM 759 N N . ARG A 1 101 ? 12.001 37.396 92.140 1.00 50.04 286 ARG A N 1
ATOM 760 C CA . ARG A 1 101 ? 10.977 37.726 93.135 1.00 58.97 286 ARG A CA 1
ATOM 761 C C . ARG A 1 101 ? 11.473 37.436 94.555 1.00 56.45 286 ARG A C 1
ATOM 762 O O . ARG A 1 101 ? 10.712 37.024 95.426 1.00 47.63 286 ARG A O 1
ATOM 770 N N . LEU A 1 102 ? 12.762 37.649 94.764 1.00 52.98 287 LEU A N 1
ATOM 771 C CA . LEU A 1 102 ? 13.401 37.383 96.040 1.00 54.50 287 LEU A CA 1
ATOM 772 C C . LEU A 1 102 ? 13.323 38.629 96.924 1.00 52.64 287 LEU A C 1
ATOM 773 O O . LEU A 1 102 ? 13.843 39.685 96.561 1.00 53.06 287 LEU A O 1
ATOM 778 N N . GLN A 1 103 ? 12.652 38.506 98.070 1.00 43.51 288 GLN A N 1
ATOM 779 C CA . GLN A 1 103 ? 12.356 39.655 98.929 1.00 55.19 288 GLN A CA 1
ATOM 780 C C . GLN A 1 103 ? 13.523 40.028 99.839 1.00 54.91 288 GLN A C 1
ATOM 781 O O . GLN A 1 103 ? 13.654 41.181 100.251 1.00 49.33 288 GLN A O 1
ATOM 787 N N . LEU A 1 104 ? 14.354 39.047 100.166 1.00 46.88 289 LEU A N 1
ATOM 788 C CA . LEU A 1 104 ? 15.524 39.302 101.002 1.00 53.92 289 LEU A CA 1
ATOM 789 C C . LEU A 1 104 ? 16.623 38.280 100.769 1.00 45.98 289 LEU A C 1
ATOM 790 O O . LEU A 1 104 ? 16.379 37.187 100.251 1.00 46.40 289 LEU A O 1
ATOM 795 N N . ALA A 1 105 ? 17.839 38.665 101.134 1.00 40.17 290 ALA A N 1
ATOM 796 C CA . ALA A 1 105 ? 19.003 37.805 100.996 1.00 44.65 290 ALA A CA 1
ATOM 797 C C . ALA A 1 105 ? 19.996 38.060 102.114 1.00 51.98 290 ALA A C 1
ATOM 798 O O . ALA A 1 105 ? 20.105 39.174 102.622 1.00 50.04 290 ALA A O 1
ATOM 800 N N . LEU A 1 106 ? 20.718 37.011 102.486 1.00 44.27 291 LEU A N 1
ATOM 801 C CA . LEU A 1 106 ? 21.870 37.141 103.354 1.00 42.92 291 LEU A CA 1
ATOM 802 C C . LEU A 1 106 ? 23.011 37.701 102.532 1.00 53.68 291 LEU A C 1
ATOM 803 O O . LEU A 1 106 ? 23.200 37.315 101.367 1.00 50.34 291 LEU A O 1
ATOM 808 N N . VAL A 1 107 ? 23.762 38.619 103.133 1.00 45.26 292 VAL A N 1
ATOM 809 C CA . VAL A 1 107 ? 24.976 39.127 102.516 1.00 48.49 292 VAL A CA 1
ATOM 810 C C . VAL A 1 107 ? 26.187 38.401 103.084 1.00 57.44 292 VAL A C 1
ATOM 811 O O . VAL A 1 107 ? 26.377 38.356 104.306 1.00 50.19 292 VAL A O 1
ATOM 815 N N . VAL A 1 108 ? 26.999 37.833 102.197 1.00 54.00 293 VAL A N 1
ATOM 816 C CA A VAL A 1 108 ? 28.198 37.120 102.623 0.50 58.34 293 VAL A CA 1
ATOM 817 C CA B VAL A 1 108 ? 28.189 37.084 102.588 0.50 58.29 293 VAL A CA 1
ATOM 818 C C . VAL A 1 108 ? 29.448 37.711 101.989 1.00 63.41 293 VAL A C 1
ATOM 819 O O . VAL A 1 108 ? 29.427 38.178 100.842 1.00 62.48 293 VAL A O 1
ATOM 826 N N . ASP A 1 109 ? 30.543 37.711 102.750 1.00 59.86 294 ASP A N 1
ATOM 827 C CA . ASP A 1 109 ? 31.801 38.258 102.244 1.00 57.17 294 ASP A CA 1
ATOM 828 C C . ASP A 1 109 ? 32.696 37.168 101.664 1.00 54.75 294 ASP A C 1
ATOM 829 O O . ASP A 1 109 ? 32.265 36.026 101.519 1.00 57.40 294 ASP A O 1
ATOM 834 N N . GLU A 1 110 ? 33.935 37.511 101.331 1.00 60.04 295 GLU A N 1
ATOM 835 C CA . GLU A 1 110 ? 34.797 36.554 100.640 1.00 71.49 295 GLU A CA 1
ATOM 836 C C . GLU A 1 110 ? 35.464 35.558 101.589 1.00 72.76 295 GLU A C 1
ATOM 837 O O . GLU A 1 110 ? 36.303 34.765 101.168 1.00 73.10 295 GLU A O 1
ATOM 843 N N . TYR A 1 111 ? 35.094 35.593 102.864 1.00 67.40 296 TYR A N 1
ATOM 844 C CA . TYR A 1 111 ? 35.612 34.610 103.810 1.00 59.88 296 TYR A CA 1
ATOM 845 C C . TYR A 1 111 ? 34.499 33.671 104.234 1.00 61.54 296 TYR A C 1
ATOM 846 O O . TYR A 1 111 ? 34.676 32.850 105.137 1.00 65.16 296 TYR A O 1
ATOM 855 N N . GLY A 1 112 ? 33.350 33.808 103.578 1.00 57.22 297 GLY A N 1
ATOM 856 C CA . GLY A 1 112 ? 32.177 33.025 103.911 1.00 59.52 297 GLY A CA 1
ATOM 857 C C . GLY A 1 112 ? 31.433 33.551 105.127 1.00 60.97 297 GLY A C 1
ATOM 858 O O . GLY A 1 112 ? 30.496 32.920 105.611 1.00 63.19 297 GLY A O 1
ATOM 859 N N . THR A 1 113 ? 31.843 34.707 105.632 1.00 53.84 298 THR A N 1
ATOM 860 C CA . THR A 1 113 ? 31.184 35.244 106.812 1.00 53.21 298 THR A CA 1
ATOM 861 C C . THR A 1 113 ? 29.881 35.952 106.448 1.00 54.64 298 THR A C 1
ATOM 862 O O . THR A 1 113 ? 29.834 36.778 105.528 1.00 52.80 298 THR A O 1
ATOM 866 N N . VAL A 1 114 ? 28.820 35.604 107.167 1.00 50.21 299 VAL A N 1
ATOM 867 C CA . VAL A 1 114 ? 27.538 36.279 107.018 1.00 61.44 299 VAL A CA 1
ATOM 868 C C . VAL A 1 114 ? 27.600 37.669 107.632 1.00 55.43 299 VAL A C 1
ATOM 869 O O . VAL A 1 114 ? 27.739 37.804 108.835 1.00 58.65 299 VAL A O 1
ATOM 873 N N . LEU A 1 115 ? 27.499 38.702 106.800 1.00 57.58 300 LEU A N 1
ATOM 874 C CA . LEU A 1 115 ? 27.597 40.085 107.267 1.00 55.09 300 LEU A CA 1
ATOM 875 C C . LEU A 1 115 ? 26.284 40.631 107.827 1.00 58.57 300 LEU A C 1
ATOM 876 O O . LEU A 1 115 ? 26.279 41.570 108.628 1.00 52.51 300 LEU A O 1
ATOM 881 N N . GLY A 1 116 ? 25.176 40.044 107.390 1.00 54.18 301 GLY A N 1
ATOM 882 C CA . GLY A 1 116 ? 23.855 40.576 107.671 1.00 52.80 301 GLY A CA 1
ATOM 883 C C . GLY A 1 116 ? 22.931 40.243 106.508 1.00 56.63 301 GLY A C 1
ATOM 884 O O . GLY A 1 116 ? 23.203 39.322 105.754 1.00 53.65 301 GLY A O 1
ATOM 885 N N . LEU A 1 117 ? 21.844 40.990 106.359 1.00 51.43 302 LEU A N 1
ATOM 886 C CA . LEU A 1 117 ? 20.847 40.680 105.347 1.00 49.15 302 LEU A CA 1
ATOM 887 C C . LEU A 1 117 ? 20.490 41.936 104.554 1.00 58.31 302 LEU A C 1
ATOM 888 O O . LEU A 1 117 ? 20.647 43.050 105.052 1.00 54.76 302 LEU A O 1
ATOM 893 N N . VAL A 1 118 ? 20.033 41.758 103.317 1.00 53.61 303 VAL A N 1
ATOM 894 C CA . VAL A 1 118 ? 19.484 42.868 102.543 1.00 51.62 303 VAL A CA 1
ATOM 895 C C . VAL A 1 118 ? 18.105 42.519 102.016 1.00 56.02 303 VAL A C 1
ATOM 896 O O . VAL A 1 118 ? 17.757 41.348 101.857 1.00 48.56 303 VAL A O 1
ATOM 900 N N . THR A 1 119 ? 17.311 43.544 101.755 1.00 49.22 304 THR A N 1
ATOM 901 C CA . THR A 1 119 ? 15.997 43.310 101.206 1.00 43.52 304 THR A CA 1
ATOM 902 C C . THR A 1 119 ? 15.894 44.006 99.870 1.00 45.88 304 THR A C 1
ATOM 903 O O . THR A 1 119 ? 16.629 44.952 99.579 1.00 49.12 304 THR A O 1
ATOM 907 N N . LEU A 1 120 ? 14.982 43.513 99.051 1.00 49.57 305 LEU A N 1
ATOM 908 C CA . LEU A 1 120 ? 14.811 44.046 97.718 1.00 41.71 305 LEU A CA 1
ATOM 909 C C . LEU A 1 120 ? 14.376 45.511 97.814 1.00 40.19 305 LEU A C 1
ATOM 910 O O . LEU A 1 120 ? 14.853 46.356 97.056 1.00 46.30 305 LEU A O 1
ATOM 915 N N . GLU A 1 121 ? 13.494 45.814 98.766 1.00 46.01 306 GLU A N 1
ATOM 916 C CA . GLU A 1 121 ? 13.081 47.203 98.979 1.00 52.07 306 GLU A CA 1
ATOM 917 C C . GLU A 1 121 ? 14.247 48.065 99.454 1.00 42.34 306 GLU A C 1
ATOM 918 O O . GLU A 1 121 ? 14.339 49.231 99.088 1.00 44.62 306 GLU A O 1
ATOM 924 N N . ASP A 1 122 ? 15.147 47.494 100.248 1.00 49.44 307 ASP A N 1
ATOM 925 C CA . ASP A 1 122 ? 16.309 48.254 100.695 1.00 50.61 307 ASP A CA 1
ATOM 926 C C . ASP A 1 122 ? 17.153 48.617 99.464 1.00 49.43 307 ASP A C 1
ATOM 927 O O . ASP A 1 122 ? 17.579 49.760 99.305 1.00 51.93 307 ASP A O 1
ATOM 932 N N . ILE A 1 123 ? 17.393 47.633 98.603 1.00 44.33 308 ILE A N 1
ATOM 933 C CA . ILE A 1 123 ? 18.122 47.870 97.347 1.00 42.94 308 ILE A CA 1
ATOM 934 C C . ILE A 1 123 ? 17.410 48.924 96.505 1.00 48.06 308 ILE A C 1
ATOM 935 O O . ILE A 1 123 ? 18.020 49.892 96.047 1.00 45.97 308 ILE A O 1
ATOM 940 N N . PHE A 1 124 ? 16.112 48.730 96.304 1.00 44.09 309 PHE A N 1
ATOM 941 C CA . PHE A 1 124 ? 15.322 49.697 95.562 1.00 45.23 309 PHE A CA 1
ATOM 942 C C . PHE A 1 124 ? 15.561 51.101 96.101 1.00 48.97 309 PHE A C 1
ATOM 943 O O . PHE A 1 124 ? 15.873 52.024 95.351 1.00 54.95 309 PHE A O 1
ATOM 951 N N . GLU A 1 125 ? 15.397 51.253 97.413 1.00 45.60 310 GLU A N 1
ATOM 952 C CA . GLU A 1 125 ? 15.494 52.555 98.058 1.00 54.44 310 GLU A CA 1
ATOM 953 C C . GLU A 1 125 ? 16.854 53.207 97.840 1.00 51.08 310 GLU A C 1
ATOM 954 O O . GLU A 1 125 ? 16.946 54.414 97.659 1.00 49.83 310 GLU A O 1
ATOM 960 N N . HIS A 1 126 ? 17.910 52.409 97.860 1.00 46.58 311 HIS A N 1
ATOM 961 C CA . HIS A 1 126 ? 19.240 52.955 97.660 1.00 60.02 311 HIS A CA 1
ATOM 962 C C . HIS A 1 126 ? 19.477 53.375 96.205 1.00 61.84 311 HIS A C 1
ATOM 963 O O . HIS A 1 126 ? 19.971 54.473 95.947 1.00 58.23 311 HIS A O 1
ATOM 970 N N . LEU A 1 127 ? 19.116 52.508 95.264 1.00 63.04 312 LEU A N 1
ATOM 971 C CA . LEU A 1 127 ? 19.303 52.796 93.837 1.00 56.42 312 LEU A CA 1
ATOM 972 C C . LEU A 1 127 ? 18.550 54.050 93.448 1.00 64.87 312 LEU A C 1
ATOM 973 O O . LEU A 1 127 ? 19.099 54.963 92.842 1.00 72.35 312 LEU A O 1
ATOM 978 N N . VAL A 1 128 ? 17.280 54.084 93.820 1.00 67.13 313 VAL A N 1
ATOM 979 C CA . VAL A 1 128 ? 16.411 55.214 93.543 1.00 66.17 313 VAL A CA 1
ATOM 980 C C . VAL A 1 128 ? 16.965 56.541 94.068 1.00 74.58 313 VAL A C 1
ATOM 981 O O . VAL A 1 128 ? 16.657 57.604 93.536 1.00 65.04 313 VAL A O 1
ATOM 985 N N . GLY A 1 129 ? 17.787 56.473 95.109 1.00 88.51 314 GLY A N 1
ATOM 986 C CA . GLY A 1 129 ? 18.422 57.661 95.647 1.00 102.03 314 GLY A CA 1
ATOM 987 C C . GLY A 1 129 ? 19.673 58.035 94.874 1.00 117.51 314 GLY A C 1
ATOM 988 O O . GLY A 1 129 ? 20.567 58.690 95.409 1.00 119.76 314 GLY A O 1
ATOM 989 N N . GLU A 1 130 ? 19.739 57.617 93.613 1.00 126.59 315 GLU A N 1
ATOM 990 C CA . GLU A 1 130 ? 20.898 57.901 92.769 1.00 138.86 315 GLU A CA 1
ATOM 991 C C . GLU A 1 130 ? 20.493 58.343 91.363 1.00 146.34 315 GLU A C 1
ATOM 992 O O . GLU A 1 130 ? 21.205 59.108 90.710 1.00 148.65 315 GLU A O 1
ATOM 999 N N . ALA B 1 3 ? 9.085 6.138 99.812 1.00 187.22 188 ALA B N 1
ATOM 1000 C CA . ALA B 1 3 ? 8.381 7.297 100.348 1.00 185.26 188 ALA B CA 1
ATOM 1001 C C . ALA B 1 3 ? 7.708 8.090 99.233 1.00 181.26 188 ALA B C 1
ATOM 1002 O O . ALA B 1 3 ? 6.482 8.123 99.133 1.00 183.09 188 ALA B O 1
ATOM 1004 N N . GLN B 1 4 ? 8.521 8.727 98.397 1.00 174.63 189 GLN B N 1
ATOM 1005 C CA . GLN B 1 4 ? 8.016 9.523 97.285 1.00 167.99 189 GLN B CA 1
ATOM 1006 C C . GLN B 1 4 ? 8.987 9.456 96.111 1.00 162.96 189 GLN B C 1
ATOM 1007 O O . GLN B 1 4 ? 8.643 8.975 95.031 1.00 162.77 189 GLN B O 1
ATOM 1013 N N . ASP B 1 5 ? 10.203 9.942 96.334 1.00 158.41 190 ASP B N 1
ATOM 1014 C CA . ASP B 1 5 ? 11.274 9.851 95.347 1.00 153.49 190 ASP B CA 1
ATOM 1015 C C . ASP B 1 5 ? 12.616 9.615 96.035 1.00 150.05 190 ASP B C 1
ATOM 1016 O O . ASP B 1 5 ? 12.665 9.328 97.232 1.00 150.67 190 ASP B O 1
ATOM 1021 N N . VAL B 1 6 ? 13.701 9.731 95.277 1.00 142.37 191 VAL B N 1
ATOM 1022 C CA . VAL B 1 6 ? 15.039 9.536 95.826 1.00 129.30 191 VAL B CA 1
ATOM 1023 C C . VAL B 1 6 ? 15.569 10.831 96.441 1.00 107.87 191 VAL B C 1
ATOM 1024 O O . VAL B 1 6 ? 15.108 11.919 96.090 1.00 100.67 191 VAL B O 1
ATOM 1028 N N . PRO B 1 7 ? 16.536 10.717 97.368 1.00 93.67 192 PRO B N 1
ATOM 1029 C CA . PRO B 1 7 ? 17.065 11.887 98.076 1.00 81.04 192 PRO B CA 1
ATOM 1030 C C . PRO B 1 7 ? 18.039 12.658 97.202 1.00 77.09 192 PRO B C 1
ATOM 1031 O O . PRO B 1 7 ? 18.777 12.053 96.417 1.00 71.25 192 PRO B O 1
ATOM 1035 N N . VAL B 1 8 ? 18.042 13.979 97.345 1.00 66.58 193 VAL B N 1
ATOM 1036 C CA . VAL B 1 8 ? 18.956 14.821 96.595 1.00 64.88 193 VAL B CA 1
ATOM 1037 C C . VAL B 1 8 ? 20.380 14.329 96.821 1.00 65.04 193 VAL B C 1
ATOM 1038 O O . VAL B 1 8 ? 21.256 14.498 95.960 1.00 58.96 193 VAL B O 1
ATOM 1042 N N . THR B 1 9 ? 20.590 13.702 97.980 1.00 62.89 194 THR B N 1
ATOM 1043 C CA . THR B 1 9 ? 21.891 13.156 98.367 1.00 71.22 194 THR B CA 1
ATOM 1044 C C . THR B 1 9 ? 22.408 12.060 97.440 1.00 76.35 194 THR B C 1
ATOM 1045 O O . THR B 1 9 ? 23.600 11.759 97.446 1.00 78.49 194 THR B O 1
ATOM 1049 N N . GLN B 1 10 ? 21.522 11.456 96.656 1.00 74.46 195 GLN B N 1
ATOM 1050 C CA . GLN B 1 10 ? 21.957 10.441 95.699 1.00 81.44 195 GLN B CA 1
ATOM 1051 C C . GLN B 1 10 ? 22.165 11.055 94.315 1.00 81.79 195 GLN B C 1
ATOM 1052 O O . GLN B 1 10 ? 22.839 10.477 93.464 1.00 82.75 195 GLN B O 1
ATOM 1058 N N . VAL B 1 11 ? 21.584 12.229 94.091 1.00 69.68 196 VAL B N 1
ATOM 1059 C CA . VAL B 1 11 ? 21.727 12.904 92.809 1.00 70.52 196 VAL B CA 1
ATOM 1060 C C . VAL B 1 11 ? 22.995 13.750 92.788 1.00 63.40 196 VAL B C 1
ATOM 1061 O O . VAL B 1 11 ? 23.542 14.054 91.727 1.00 58.32 196 VAL B O 1
ATOM 1073 N N . THR B 1 13 ? 26.937 15.149 93.597 1.00 56.72 198 THR B N 1
ATOM 1074 C CA . THR B 1 13 ? 28.297 14.656 93.716 1.00 56.94 198 THR B CA 1
ATOM 1075 C C . THR B 1 13 ? 28.725 14.887 95.184 1.00 61.72 198 THR B C 1
ATOM 1076 O O . THR B 1 13 ? 28.634 16.011 95.689 1.00 55.42 198 THR B O 1
ATOM 1080 N N . PRO B 1 14 ? 29.155 13.815 95.883 1.00 51.85 199 PRO B N 1
ATOM 1081 C CA . PRO B 1 14 ? 29.529 13.913 97.300 1.00 54.13 199 PRO B CA 1
ATOM 1082 C C . PRO B 1 14 ? 30.747 14.801 97.468 1.00 55.01 199 PRO B C 1
ATOM 1083 O O . PRO B 1 14 ? 31.644 14.789 96.619 1.00 60.71 199 PRO B O 1
ATOM 1087 N N . ARG B 1 15 ? 30.761 15.552 98.561 1.00 60.34 200 ARG B N 1
ATOM 1088 C CA . ARG B 1 15 ? 31.837 16.474 98.913 1.00 64.18 200 ARG B CA 1
ATOM 1089 C C . ARG B 1 15 ? 33.258 15.942 98.689 1.00 62.91 200 ARG B C 1
ATOM 1090 O O . ARG B 1 15 ? 34.096 16.653 98.140 1.00 57.53 200 ARG B O 1
ATOM 1098 N N . PRO B 1 16 ? 33.542 14.703 99.138 1.00 61.96 201 PRO B N 1
ATOM 1099 C CA . PRO B 1 16 ? 34.898 14.149 99.010 1.00 70.29 201 PRO B CA 1
ATOM 1100 C C . PRO B 1 16 ? 35.435 14.124 97.575 1.00 68.68 201 PRO B C 1
ATOM 1101 O O . PRO B 1 16 ? 36.646 14.206 97.381 1.00 70.51 201 PRO B O 1
ATOM 1105 N N . VAL B 1 17 ? 34.557 14.010 96.586 1.00 65.62 202 VAL B N 1
ATOM 1106 C CA . VAL B 1 17 ? 35.008 13.956 95.197 1.00 71.37 202 VAL B CA 1
ATOM 1107 C C . VAL B 1 17 ? 34.770 15.273 94.464 1.00 67.92 202 VAL B C 1
ATOM 1108 O O . VAL B 1 17 ? 35.032 15.391 93.275 1.00 66.89 202 VAL B O 1
ATOM 1112 N N . VAL B 1 18 ? 34.290 16.272 95.192 1.00 65.58 203 VAL B N 1
ATOM 1113 C CA . VAL B 1 18 ? 34.044 17.583 94.617 1.00 61.57 203 VAL B CA 1
ATOM 1114 C C . VAL B 1 18 ? 35.319 18.425 94.595 1.00 55.50 203 VAL B C 1
ATOM 1115 O O . VAL B 1 18 ? 35.952 18.625 95.624 1.00 61.52 203 VAL B O 1
ATOM 1119 N N . PHE B 1 19 ? 35.672 18.948 93.424 1.00 58.43 204 PHE B N 1
ATOM 1120 C CA . PHE B 1 19 ? 36.868 19.777 93.273 1.00 59.05 204 PHE B CA 1
ATOM 1121 C C . PHE B 1 19 ? 36.630 21.206 93.773 1.00 58.29 204 PHE B C 1
ATOM 1122 O O . PHE B 1 19 ? 35.587 21.788 93.505 1.00 57.78 204 PHE B O 1
ATOM 1130 N N . ARG B 1 20 ? 37.586 21.753 94.525 1.00 56.55 205 ARG B N 1
ATOM 1131 C CA . ARG B 1 20 ? 37.556 23.163 94.942 1.00 57.71 205 ARG B CA 1
ATOM 1132 C C . ARG B 1 20 ? 38.964 23.722 95.119 1.00 61.35 205 ARG B C 1
ATOM 1133 O O . ARG B 1 20 ? 39.906 22.985 95.406 1.00 57.64 205 ARG B O 1
ATOM 1141 N N . VAL B 1 21 ? 39.092 25.035 94.967 1.00 62.35 206 VAL B N 1
ATOM 1142 C CA A VAL B 1 21 ? 40.390 25.694 94.999 0.50 60.98 206 VAL B CA 1
ATOM 1143 C CA B VAL B 1 21 ? 40.398 25.687 95.020 0.50 60.98 206 VAL B CA 1
ATOM 1144 C C . VAL B 1 21 ? 40.387 26.928 95.908 1.00 60.29 206 VAL B C 1
ATOM 1145 O O . VAL B 1 21 ? 39.346 27.537 96.131 1.00 67.19 206 VAL B O 1
ATOM 1152 N N . ASP B 1 22 ? 41.560 27.288 96.420 1.00 54.75 207 ASP B N 1
ATOM 1153 C CA . ASP B 1 22 ? 41.708 28.433 97.318 1.00 61.50 207 ASP B CA 1
ATOM 1154 C C . ASP B 1 22 ? 41.435 29.750 96.598 1.00 63.05 207 ASP B C 1
ATOM 1155 O O . ASP B 1 22 ? 41.997 30.017 95.534 1.00 66.88 207 ASP B O 1
ATOM 1160 N N . ALA B 1 23 ? 40.572 30.570 97.189 1.00 57.70 208 ALA B N 1
ATOM 1161 C CA . ALA B 1 23 ? 40.170 31.839 96.591 1.00 63.95 208 ALA B CA 1
ATOM 1162 C C . ALA B 1 23 ? 41.310 32.849 96.465 1.00 71.74 208 ALA B C 1
ATOM 1163 O O . ALA B 1 23 ? 41.233 33.782 95.664 1.00 86.83 208 ALA B O 1
ATOM 1165 N N . THR B 1 24 ? 42.366 32.661 97.248 1.00 69.14 209 THR B N 1
ATOM 1166 C CA . THR B 1 24 ? 43.477 33.608 97.261 1.00 68.00 209 THR B CA 1
ATOM 1167 C C . THR B 1 24 ? 44.521 33.274 96.211 1.00 72.16 209 THR B C 1
ATOM 1168 O O . THR B 1 24 ? 45.450 34.044 95.980 1.00 78.85 209 THR B O 1
ATOM 1180 N N . THR B 1 26 ? 45.995 33.311 92.706 1.00 66.59 211 THR B N 1
ATOM 1181 C CA . THR B 1 26 ? 45.854 34.256 91.608 1.00 73.80 211 THR B CA 1
ATOM 1182 C C . THR B 1 26 ? 45.330 33.533 90.380 1.00 67.60 211 THR B C 1
ATOM 1183 O O . THR B 1 26 ? 45.527 32.327 90.223 1.00 64.55 211 THR B O 1
ATOM 1187 N N . ILE B 1 27 ? 44.660 34.283 89.513 1.00 69.85 212 ILE B N 1
ATOM 1188 C CA . ILE B 1 27 ? 44.150 33.744 88.262 1.00 64.19 212 ILE B CA 1
ATOM 1189 C C . ILE B 1 27 ? 45.284 33.140 87.446 1.00 72.81 212 ILE B C 1
ATOM 1190 O O . ILE B 1 27 ? 45.133 32.063 86.863 1.00 72.98 212 ILE B O 1
ATOM 1195 N N . ASN B 1 28 ? 46.423 33.830 87.410 1.00 73.17 213 ASN B N 1
ATOM 1196 C CA . ASN B 1 28 ? 47.576 33.344 86.652 1.00 76.76 213 ASN B CA 1
ATOM 1197 C C . ASN B 1 28 ? 48.034 31.974 87.122 1.00 73.29 213 ASN B C 1
ATOM 1198 O O . ASN B 1 28 ? 48.229 31.065 86.312 1.00 76.67 213 ASN B O 1
ATOM 1203 N N . GLU B 1 29 ? 48.190 31.820 88.432 1.00 77.24 214 GLU B N 1
ATOM 1204 C CA . GLU B 1 29 ? 48.630 30.543 88.972 1.00 84.91 214 GLU B CA 1
ATOM 1205 C C . GLU B 1 29 ? 47.566 29.461 88.824 1.00 81.90 214 GLU B C 1
ATOM 1206 O O . GLU B 1 29 ? 47.887 28.320 88.492 1.00 80.87 214 GLU B O 1
ATOM 1212 N N . PHE B 1 30 ? 46.301 29.812 89.034 1.00 77.84 215 PHE B N 1
ATOM 1213 C CA . PHE B 1 30 ? 45.243 28.829 88.837 1.00 68.34 215 PHE B CA 1
ATOM 1214 C C . PHE B 1 30 ? 45.195 28.318 87.400 1.00 64.62 215 PHE B C 1
ATOM 1215 O O . PHE B 1 30 ? 45.197 27.112 87.168 1.00 68.39 215 PHE B O 1
ATOM 1223 N N . LEU B 1 31 ? 45.132 29.241 86.442 1.00 66.27 216 LEU B N 1
ATOM 1224 C CA . LEU B 1 31 ? 45.079 28.889 85.016 1.00 60.97 216 LEU B CA 1
ATOM 1225 C C . LEU B 1 31 ? 46.267 28.043 84.573 1.00 68.34 216 LEU B C 1
ATOM 1226 O O . LEU B 1 31 ? 46.148 27.201 83.679 1.00 65.43 216 LEU B O 1
ATOM 1231 N N . ASP B 1 32 ? 47.417 28.275 85.196 1.00 82.99 217 ASP B N 1
ATOM 1232 C CA . ASP B 1 32 ? 48.619 27.518 84.868 1.00 89.49 217 ASP B CA 1
ATOM 1233 C C . ASP B 1 32 ? 48.629 26.159 85.564 1.00 80.73 217 ASP B C 1
ATOM 1234 O O . ASP B 1 32 ? 49.049 25.157 84.987 1.00 84.57 217 ASP B O 1
ATOM 1239 N N . LYS B 1 33 ? 48.153 26.130 86.803 1.00 79.29 218 LYS B N 1
ATOM 1240 C CA . LYS B 1 33 ? 48.239 24.924 87.623 1.00 82.21 218 LYS B CA 1
ATOM 1241 C C . LYS B 1 33 ? 47.145 23.919 87.286 1.00 78.05 218 LYS B C 1
ATOM 1242 O O . LYS B 1 33 ? 47.400 22.718 87.192 1.00 77.46 218 LYS B O 1
ATOM 1248 N N . HIS B 1 34 ? 45.929 24.418 87.095 1.00 73.71 219 HIS B N 1
ATOM 1249 C CA . HIS B 1 34 ? 44.775 23.554 86.876 1.00 71.15 219 HIS B CA 1
ATOM 1250 C C . HIS B 1 34 ? 44.217 23.650 85.464 1.00 62.23 219 HIS B C 1
ATOM 1251 O O . HIS B 1 34 ? 43.790 24.717 85.026 1.00 68.62 219 HIS B O 1
ATOM 1258 N N . LYS B 1 35 ? 44.216 22.521 84.764 1.00 65.65 220 LYS B N 1
ATOM 1259 C CA . LYS B 1 35 ? 43.684 22.450 83.404 1.00 73.17 220 LYS B CA 1
ATOM 1260 C C . LYS B 1 35 ? 42.288 21.826 83.387 1.00 63.96 220 LYS B C 1
ATOM 1261 O O . LYS B 1 35 ? 42.031 20.821 84.047 1.00 75.11 220 LYS B O 1
ATOM 1267 N N . ASP B 1 36 ? 41.393 22.426 82.620 1.00 64.71 221 ASP B N 1
ATOM 1268 C CA . ASP B 1 36 ? 40.013 21.967 82.530 1.00 65.95 221 ASP B CA 1
ATOM 1269 C C . ASP B 1 36 ? 39.356 22.726 81.386 1.00 62.41 221 ASP B C 1
ATOM 1270 O O . ASP B 1 36 ? 39.967 23.620 80.807 1.00 61.89 221 ASP B O 1
ATOM 1275 N N . THR B 1 37 ? 38.113 22.375 81.074 1.00 58.12 222 THR B N 1
ATOM 1276 C CA . THR B 1 37 ? 37.455 22.847 79.862 1.00 70.20 222 THR B CA 1
ATOM 1277 C C . THR B 1 37 ? 36.995 24.311 79.936 1.00 66.66 222 THR B C 1
ATOM 1278 O O . THR B 1 37 ? 36.939 24.890 81.016 1.00 61.76 222 THR B O 1
ATOM 1282 N N . PRO B 1 38 ? 36.694 24.915 78.771 1.00 62.21 223 PRO B N 1
ATOM 1283 C CA . PRO B 1 38 ? 36.372 26.345 78.686 1.00 67.61 223 PRO B CA 1
ATOM 1284 C C . PRO B 1 38 ? 35.216 26.779 79.587 1.00 64.55 223 PRO B C 1
ATOM 1285 O O . PRO B 1 38 ? 35.231 27.910 80.071 1.00 58.32 223 PRO B O 1
ATOM 1289 N N . PHE B 1 39 ? 34.235 25.906 79.799 1.00 60.38 224 PHE B N 1
ATOM 1290 C CA . PHE B 1 39 ? 33.051 26.275 80.571 1.00 53.22 224 PHE B CA 1
ATOM 1291 C C . PHE B 1 39 ? 33.028 25.660 81.969 1.00 60.07 224 PHE B C 1
ATOM 1292 O O . PHE B 1 39 ? 31.989 25.650 82.619 1.00 55.12 224 PHE B O 1
ATOM 1300 N N . SER B 1 40 ? 34.163 25.143 82.427 1.00 61.94 225 SER B N 1
ATOM 1301 C CA . SER B 1 40 ? 34.226 24.561 83.766 1.00 56.06 225 SER B CA 1
ATOM 1302 C C . SER B 1 40 ? 33.964 25.646 84.803 1.00 62.55 225 SER B C 1
ATOM 1303 O O . SER B 1 40 ? 34.154 26.838 84.534 1.00 56.90 225 SER B O 1
ATOM 1306 N N . ARG B 1 41 ? 33.514 25.227 85.984 1.00 55.42 226 ARG B N 1
ATOM 1307 C CA . ARG B 1 41 ? 33.097 26.153 87.025 1.00 53.29 226 ARG B CA 1
ATOM 1308 C C . ARG B 1 41 ? 33.614 25.673 88.361 1.00 55.55 226 ARG B C 1
ATOM 1309 O O . ARG B 1 41 ? 32.840 25.221 89.200 1.00 76.29 226 ARG B O 1
ATOM 1317 N N . PRO B 1 42 ? 34.938 25.749 88.552 1.00 56.63 227 PRO B N 1
ATOM 1318 C CA . PRO B 1 42 ? 35.607 25.304 89.779 1.00 54.32 227 PRO B CA 1
ATOM 1319 C C . PRO B 1 42 ? 35.024 25.951 91.036 1.00 60.80 227 PRO B C 1
ATOM 1320 O O . PRO B 1 42 ? 34.755 27.153 91.066 1.00 50.10 227 PRO B O 1
ATOM 1324 N N . LEU B 1 43 ? 34.826 25.138 92.064 1.00 58.21 228 LEU B N 1
ATOM 1325 C CA . LEU B 1 43 ? 34.374 25.633 93.355 1.00 58.86 228 LEU B CA 1
ATOM 1326 C C . LEU B 1 43 ? 35.510 26.319 94.086 1.00 61.41 228 LEU B C 1
ATOM 1327 O O . LEU B 1 43 ? 36.681 25.974 93.915 1.00 56.20 228 LEU B O 1
ATOM 1332 N N . VAL B 1 44 ? 35.153 27.293 94.910 1.00 54.20 229 VAL B N 1
ATOM 1333 C CA . VAL B 1 44 ? 36.140 28.090 95.610 1.00 49.69 229 VAL B CA 1
ATOM 1334 C C . VAL B 1 44 ? 35.961 27.993 97.135 1.00 56.97 229 VAL B C 1
ATOM 1335 O O . VAL B 1 44 ? 34.841 28.076 97.648 1.00 54.37 229 VAL B O 1
ATOM 1339 N N . TYR B 1 45 ? 37.069 27.809 97.849 1.00 52.07 230 TYR B N 1
ATOM 1340 C CA . TYR B 1 45 ? 37.042 27.797 99.310 1.00 58.30 230 TYR B CA 1
ATOM 1341 C C . TYR B 1 45 ? 37.921 28.904 99.892 1.00 65.64 230 TYR B C 1
ATOM 1342 O O . TYR B 1 45 ? 38.889 29.337 99.265 1.00 63.10 230 TYR B O 1
ATOM 1351 N N . SER B 1 46 ? 37.579 29.365 101.092 1.00 65.93 231 SER B N 1
ATOM 1352 C CA . SER B 1 46 ? 38.291 30.491 101.693 1.00 68.99 231 SER B CA 1
ATOM 1353 C C . SER B 1 46 ? 39.605 30.073 102.363 1.00 80.84 231 SER B C 1
ATOM 1354 O O . SER B 1 46 ? 40.690 30.276 101.808 1.00 88.49 231 SER B O 1
ATOM 1357 N N . GLU B 1 47 ? 39.510 29.498 103.554 1.00 68.19 232 GLU B N 1
ATOM 1358 C CA . GLU B 1 47 ? 40.706 29.037 104.263 1.00 84.33 232 GLU B CA 1
ATOM 1359 C C . GLU B 1 47 ? 40.715 27.527 104.444 1.00 83.70 232 GLU B C 1
ATOM 1360 O O . GLU B 1 47 ? 41.762 26.889 104.377 1.00 81.70 232 GLU B O 1
ATOM 1366 N N . GLN B 1 48 ? 39.538 26.963 104.676 1.00 87.43 233 GLN B N 1
ATOM 1367 C CA . GLN B 1 48 ? 39.405 25.527 104.827 1.00 83.44 233 GLN B CA 1
ATOM 1368 C C . GLN B 1 48 ? 38.771 24.956 103.562 1.00 73.21 233 GLN B C 1
ATOM 1369 O O . GLN B 1 48 ? 37.862 25.558 102.989 1.00 69.42 233 GLN B O 1
ATOM 1375 N N . LYS B 1 49 ? 39.252 23.793 103.132 1.00 66.54 234 LYS B N 1
ATOM 1376 C CA . LYS B 1 49 ? 38.703 23.115 101.961 1.00 65.95 234 LYS B CA 1
ATOM 1377 C C . LYS B 1 49 ? 37.213 22.772 102.050 1.00 64.00 234 LYS B C 1
ATOM 1378 O O . LYS B 1 49 ? 36.588 22.428 101.046 1.00 65.31 234 LYS B O 1
ATOM 1384 N N . ASP B 1 50 ? 36.637 22.850 103.242 1.00 70.62 235 ASP B N 1
ATOM 1385 C CA . ASP B 1 50 ? 35.209 22.597 103.370 1.00 81.60 235 ASP B CA 1
ATOM 1386 C C . ASP B 1 50 ? 34.453 23.922 103.387 1.00 81.90 235 ASP B C 1
ATOM 1387 O O . ASP B 1 50 ? 33.260 23.975 103.063 1.00 81.61 235 ASP B O 1
ATOM 1392 N N . ASN B 1 51 ? 35.169 24.990 103.732 1.00 65.88 236 ASN B N 1
ATOM 1393 C CA . ASN B 1 51 ? 34.609 26.342 103.718 1.00 56.63 236 ASN B CA 1
ATOM 1394 C C . ASN B 1 51 ? 34.379 26.876 102.289 1.00 66.97 236 ASN B C 1
ATOM 1395 O O . ASN B 1 51 ? 35.035 27.824 101.843 1.00 61.43 236 ASN B O 1
ATOM 1400 N N . ILE B 1 52 ? 33.431 26.253 101.592 1.00 65.29 237 ILE B N 1
ATOM 1401 C CA . ILE B 1 52 ? 33.111 26.581 100.212 1.00 58.77 237 ILE B CA 1
ATOM 1402 C C . ILE B 1 52 ? 32.177 27.786 100.139 1.00 72.79 237 ILE B C 1
ATOM 1403 O O . ILE B 1 52 ? 31.037 27.728 100.596 1.00 79.81 237 ILE B O 1
ATOM 1408 N N . ILE B 1 53 ? 32.666 28.870 99.544 1.00 58.44 238 ILE B N 1
ATOM 1409 C CA . ILE B 1 53 ? 31.973 30.154 99.585 1.00 53.82 238 ILE B CA 1
ATOM 1410 C C . ILE B 1 53 ? 31.476 30.663 98.222 1.00 62.36 238 ILE B C 1
ATOM 1411 O O . ILE B 1 53 ? 30.963 31.779 98.127 1.00 63.69 238 ILE B O 1
ATOM 1416 N N . GLY B 1 54 ? 31.635 29.854 97.176 1.00 52.19 239 GLY B N 1
ATOM 1417 C CA . GLY B 1 54 ? 31.150 30.208 95.853 1.00 45.48 239 GLY B CA 1
ATOM 1418 C C . GLY B 1 54 ? 31.894 29.445 94.769 1.00 55.19 239 GLY B C 1
ATOM 1419 O O . GLY B 1 54 ? 32.459 28.382 95.025 1.00 53.56 239 GLY B O 1
ATOM 1420 N N . PHE B 1 55 ? 31.890 29.989 93.555 1.00 44.15 240 PHE B N 1
ATOM 1421 C CA . PHE B 1 55 ? 32.567 29.364 92.427 1.00 51.96 240 PHE B CA 1
ATOM 1422 C C . PHE B 1 55 ? 32.916 30.444 91.401 1.00 50.93 240 PHE B C 1
ATOM 1423 O O . PHE B 1 55 ? 32.475 31.584 91.516 1.00 52.02 240 PHE B O 1
ATOM 1431 N N . VAL B 1 56 ? 33.737 30.085 90.427 1.00 48.71 241 VAL B N 1
ATOM 1432 C CA . VAL B 1 56 ? 34.109 30.997 89.358 1.00 49.68 241 VAL B CA 1
ATOM 1433 C C . VAL B 1 56 ? 33.972 30.271 88.032 1.00 48.23 241 VAL B C 1
ATOM 1434 O O . VAL B 1 56 ? 34.019 29.038 87.993 1.00 49.66 241 VAL B O 1
ATOM 1438 N N . HIS B 1 57 ? 33.790 31.046 86.962 1.00 44.01 242 HIS B N 1
ATOM 1439 C CA . HIS B 1 57 ? 33.760 30.529 85.589 1.00 50.46 242 HIS B CA 1
ATOM 1440 C C . HIS B 1 57 ? 35.165 30.597 84.999 1.00 56.79 242 HIS B C 1
ATOM 1441 O O . HIS B 1 57 ? 35.784 31.659 84.996 1.00 56.76 242 HIS B O 1
ATOM 1448 N N . ARG B 1 58 ? 35.667 29.476 84.494 1.00 55.48 243 ARG B N 1
ATOM 1449 C CA . ARG B 1 58 ? 37.007 29.461 83.913 1.00 57.35 243 ARG B CA 1
ATOM 1450 C C . ARG B 1 58 ? 37.159 30.509 82.808 1.00 52.26 243 ARG B C 1
ATOM 1451 O O . ARG B 1 58 ? 38.178 31.197 82.737 1.00 55.08 243 ARG B O 1
ATOM 1459 N N . LEU B 1 59 ? 36.139 30.638 81.963 1.00 49.40 244 LEU B N 1
ATOM 1460 C CA . LEU B 1 59 ? 36.193 31.575 80.841 1.00 51.87 244 LEU B CA 1
ATOM 1461 C C . LEU B 1 59 ? 36.314 33.027 81.316 1.00 55.62 244 LEU B C 1
ATOM 1462 O O . LEU B 1 59 ? 37.025 33.823 80.709 1.00 50.04 244 LEU B O 1
ATOM 1467 N N . GLU B 1 60 ? 35.627 33.368 82.404 1.00 50.63 245 GLU B N 1
ATOM 1468 C CA . GLU B 1 60 ? 35.765 34.700 82.992 1.00 58.95 245 GLU B CA 1
ATOM 1469 C C . GLU B 1 60 ? 37.154 34.901 83.601 1.00 58.61 245 GLU B C 1
ATOM 1470 O O . GLU B 1 60 ? 37.709 36.004 83.557 1.00 51.22 245 GLU B O 1
ATOM 1476 N N . LEU B 1 61 ? 37.698 33.841 84.194 1.00 51.01 246 LEU B N 1
ATOM 1477 C CA . LEU B 1 61 ? 39.080 33.862 84.655 1.00 55.09 246 LEU B CA 1
ATOM 1478 C C . LEU B 1 61 ? 39.978 34.229 83.465 1.00 62.05 246 LEU B C 1
ATOM 1479 O O . LEU B 1 61 ? 40.795 35.148 83.545 1.00 54.24 246 LEU B O 1
ATOM 1484 N N . PHE B 1 62 ? 39.791 33.518 82.355 1.00 54.47 247 PHE B N 1
ATOM 1485 C CA . PHE B 1 62 ? 40.634 33.672 81.168 1.00 51.64 247 PHE B CA 1
ATOM 1486 C C . PHE B 1 62 ? 40.475 35.066 80.558 1.00 53.23 247 PHE B C 1
ATOM 1487 O O . PHE B 1 62 ? 41.440 35.660 80.086 1.00 58.00 247 PHE B O 1
ATOM 1495 N N . LYS B 1 63 ? 39.261 35.600 80.588 1.00 53.53 248 LYS B N 1
ATOM 1496 C CA . LYS B 1 63 ? 39.051 36.963 80.127 1.00 55.22 248 LYS B CA 1
ATOM 1497 C C . LYS B 1 63 ? 39.881 37.933 80.973 1.00 61.58 248 LYS B C 1
ATOM 1498 O O . LYS B 1 63 ? 40.590 38.785 80.436 1.00 58.56 248 LYS B O 1
ATOM 1512 N N . GLN B 1 65 ? 42.645 37.396 82.802 1.00 57.36 250 GLN B N 1
ATOM 1513 C CA . GLN B 1 65 ? 44.051 37.251 82.463 1.00 60.28 250 GLN B CA 1
ATOM 1514 C C . GLN B 1 65 ? 44.399 38.004 81.189 1.00 73.33 250 GLN B C 1
ATOM 1515 O O . GLN B 1 65 ? 45.394 38.723 81.137 1.00 78.43 250 GLN B O 1
ATOM 1521 N N . GLN B 1 66 ? 43.571 37.832 80.164 1.00 74.45 251 GLN B N 1
ATOM 1522 C CA . GLN B 1 66 ? 43.840 38.425 78.860 1.00 78.06 251 GLN B CA 1
ATOM 1523 C C . GLN B 1 66 ? 43.590 39.931 78.877 1.00 85.16 251 GLN B C 1
ATOM 1524 O O . GLN B 1 66 ? 43.957 40.642 77.945 1.00 90.24 251 GLN B O 1
ATOM 1530 N N . SER B 1 67 ? 42.965 40.413 79.944 1.00 82.11 252 SER B N 1
ATOM 1531 C CA . SER B 1 67 ? 42.757 41.844 80.109 1.00 82.01 252 SER B CA 1
ATOM 1532 C C . SER B 1 67 ? 43.887 42.439 80.939 1.00 88.40 252 SER B C 1
ATOM 1533 O O . SER B 1 67 ? 43.890 43.632 81.240 1.00 94.09 252 SER B O 1
ATOM 1536 N N . GLY B 1 68 ? 44.843 41.592 81.307 1.00 82.11 253 GLY B N 1
ATOM 1537 C CA . GLY B 1 68 ? 45.993 42.019 82.080 1.00 89.19 253 GLY B CA 1
ATOM 1538 C C . GLY B 1 68 ? 45.714 42.086 83.568 1.00 92.94 253 GLY B C 1
ATOM 1539 O O . GLY B 1 68 ? 46.331 42.871 84.286 1.00 102.79 253 GLY B O 1
ATOM 1540 N N . SER B 1 69 ? 44.776 41.267 84.032 1.00 85.27 254 SER B N 1
ATOM 1541 C CA . SER B 1 69 ? 44.443 41.210 85.451 1.00 76.83 254 SER B CA 1
ATOM 1542 C C . SER B 1 69 ? 44.680 39.813 86.007 1.00 69.93 254 SER B C 1
ATOM 1543 O O . SER B 1 69 ? 44.046 39.411 86.982 1.00 78.65 254 SER B O 1
ATOM 1546 N N . GLY B 1 70 ? 45.596 39.080 85.381 1.00 68.59 255 GLY B N 1
ATOM 1547 C CA . GLY B 1 70 ? 45.925 37.732 85.815 1.00 79.99 255 GLY B CA 1
ATOM 1548 C C . GLY B 1 70 ? 46.493 37.683 87.224 1.00 89.13 255 GLY B C 1
ATOM 1549 O O . GLY B 1 70 ? 46.347 36.685 87.936 1.00 83.52 255 GLY B O 1
ATOM 1550 N N . GLN B 1 71 ? 47.144 38.770 87.626 1.00 92.12 256 GLN B N 1
ATOM 1551 C CA . GLN B 1 71 ? 47.773 38.852 88.938 1.00 95.80 256 GLN B CA 1
ATOM 1552 C C . GLN B 1 71 ? 46.746 38.919 90.060 1.00 82.80 256 GLN B C 1
ATOM 1553 O O . GLN B 1 71 ? 47.091 38.764 91.227 1.00 76.14 256 GLN B O 1
ATOM 1559 N N . LYS B 1 72 ? 45.484 39.148 89.712 1.00 78.60 257 LYS B N 1
ATOM 1560 C CA . LYS B 1 72 ? 44.441 39.224 90.729 1.00 79.45 257 LYS B CA 1
ATOM 1561 C C . LYS B 1 72 ? 43.994 37.838 91.198 1.00 73.80 257 LYS B C 1
ATOM 1562 O O . LYS B 1 72 ? 44.231 36.836 90.519 1.00 71.63 257 LYS B O 1
ATOM 1568 N N . GLN B 1 73 ? 43.350 37.799 92.362 1.00 68.44 258 GLN B N 1
ATOM 1569 C CA . GLN B 1 73 ? 42.919 36.555 92.991 1.00 74.57 258 GLN B CA 1
ATOM 1570 C C . GLN B 1 73 ? 41.659 35.988 92.356 1.00 80.98 258 GLN B C 1
ATOM 1571 O O . GLN B 1 73 ? 40.873 36.719 91.759 1.00 75.60 258 GLN B O 1
ATOM 1577 N N . LEU B 1 74 ? 41.471 34.680 92.511 1.00 90.94 259 LEU B N 1
ATOM 1578 C CA . LEU B 1 74 ? 40.268 33.992 92.051 1.00 85.75 259 LEU B CA 1
ATOM 1579 C C . LEU B 1 74 ? 38.995 34.670 92.543 1.00 77.22 259 LEU B C 1
ATOM 1580 O O . LEU B 1 74 ? 38.014 34.779 91.810 1.00 72.16 259 LEU B O 1
ATOM 1585 N N . GLY B 1 75 ? 39.024 35.121 93.790 1.00 68.86 260 GLY B N 1
ATOM 1586 C CA . GLY B 1 75 ? 37.857 35.706 94.419 1.00 74.60 260 GLY B CA 1
ATOM 1587 C C . GLY B 1 75 ? 37.405 37.003 93.784 1.00 72.71 260 GLY B C 1
ATOM 1588 O O . GLY B 1 75 ? 36.298 37.469 94.046 1.00 77.47 260 GLY B O 1
ATOM 1589 N N . ALA B 1 76 ? 38.261 37.591 92.954 1.00 65.20 261 ALA B N 1
ATOM 1590 C CA . ALA B 1 76 ? 37.902 38.814 92.247 1.00 69.77 261 ALA B CA 1
ATOM 1591 C C . ALA B 1 76 ? 36.583 38.654 91.482 1.00 78.22 261 ALA B C 1
ATOM 1592 O O . ALA B 1 76 ? 35.737 39.552 91.490 1.00 79.20 261 ALA B O 1
ATOM 1594 N N . VAL B 1 77 ? 36.411 37.509 90.827 1.00 73.61 262 VAL B N 1
ATOM 1595 C CA . VAL B 1 77 ? 35.193 37.245 90.067 1.00 66.61 262 VAL B CA 1
ATOM 1596 C C . VAL B 1 77 ? 34.359 36.106 90.652 1.00 61.03 262 VAL B C 1
ATOM 1597 O O . VAL B 1 77 ? 33.685 35.392 89.917 1.00 66.14 262 VAL B O 1
ATOM 1609 N N . ARG B 1 79 ? 31.414 33.937 92.225 1.00 55.48 264 ARG B N 1
ATOM 1610 C CA . ARG B 1 79 ? 29.958 33.957 92.103 1.00 53.18 264 ARG B CA 1
ATOM 1611 C C . ARG B 1 79 ? 29.398 33.239 93.327 1.00 49.25 264 ARG B C 1
ATOM 1612 O O . ARG B 1 79 ? 30.027 32.318 93.824 1.00 51.48 264 ARG B O 1
ATOM 1620 N N . PRO B 1 80 ? 28.205 33.641 93.797 1.00 52.49 265 PRO B N 1
ATOM 1621 C CA . PRO B 1 80 ? 27.679 32.979 94.999 1.00 52.19 265 PRO B CA 1
ATOM 1622 C C . PRO B 1 80 ? 27.257 31.556 94.665 1.00 49.67 265 PRO B C 1
ATOM 1623 O O . PRO B 1 80 ? 26.935 31.273 93.512 1.00 46.71 265 PRO B O 1
ATOM 1627 N N . ILE B 1 81 ? 27.285 30.659 95.639 1.00 46.11 266 ILE B N 1
ATOM 1628 C CA . ILE B 1 81 ? 26.648 29.359 95.445 1.00 54.54 266 ILE B CA 1
ATOM 1629 C C . ILE B 1 81 ? 25.588 29.173 96.528 1.00 50.49 266 ILE B C 1
ATOM 1630 O O . I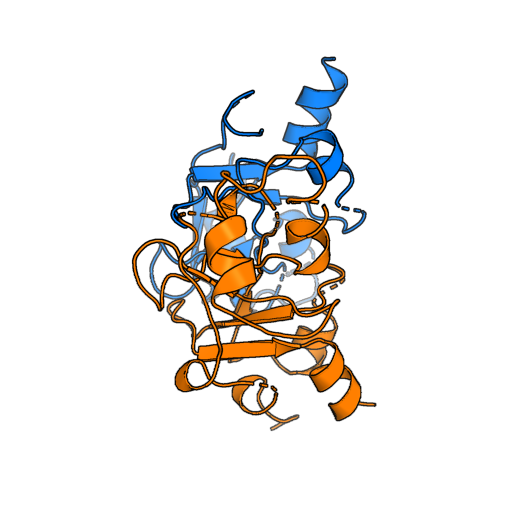LE B 1 81 ? 25.817 29.526 97.678 1.00 43.77 266 ILE B O 1
ATOM 1635 N N . GLN B 1 82 ? 24.415 28.671 96.156 1.00 47.79 267 GLN B N 1
ATOM 1636 C CA . GLN B 1 82 ? 23.325 28.534 97.121 1.00 45.07 267 GLN B CA 1
ATOM 1637 C C . GLN B 1 82 ? 23.276 27.123 97.684 1.00 52.24 267 GLN B C 1
ATOM 1638 O O . GLN B 1 82 ? 23.937 26.222 97.167 1.00 53.37 267 GLN B O 1
ATOM 1644 N N . VAL B 1 83 ? 22.512 26.928 98.756 1.00 49.60 268 VAL B N 1
ATOM 1645 C CA . VAL B 1 83 ? 22.384 25.596 99.330 1.00 48.19 268 VAL B CA 1
ATOM 1646 C C . VAL B 1 83 ? 20.972 25.055 99.181 1.00 55.14 268 VAL B C 1
ATOM 1647 O O . VAL B 1 83 ? 20.013 25.816 99.130 1.00 53.57 268 VAL B O 1
ATOM 1651 N N . VAL B 1 84 ? 20.855 23.734 99.108 1.00 53.45 269 VAL B N 1
ATOM 1652 C CA . VAL B 1 84 ? 19.568 23.067 99.281 1.00 50.69 269 VAL B CA 1
ATOM 1653 C C . VAL B 1 84 ? 19.671 22.064 100.434 1.00 52.67 269 VAL B C 1
ATOM 1654 O O . VAL B 1 84 ? 20.756 21.570 100.737 1.00 56.55 269 VAL B O 1
ATOM 1658 N N . LEU B 1 85 ? 18.541 21.766 101.068 1.00 46.15 270 LEU B N 1
ATOM 1659 C CA . LEU B 1 85 ? 18.517 20.910 102.252 1.00 54.30 270 LEU B CA 1
ATOM 1660 C C . LEU B 1 85 ? 18.470 19.439 101.857 1.00 61.96 270 LEU B C 1
ATOM 1661 O O . LEU B 1 85 ? 17.814 19.080 100.887 1.00 58.01 270 LEU B O 1
ATOM 1666 N N . ASN B 1 86 ? 19.154 18.593 102.620 1.00 59.32 271 ASN B N 1
ATOM 1667 C CA . ASN B 1 86 ? 19.238 17.174 102.284 1.00 57.04 271 ASN B CA 1
ATOM 1668 C C . ASN B 1 86 ? 17.909 16.431 102.407 1.00 62.11 271 ASN B C 1
ATOM 1669 O O . ASN B 1 86 ? 17.727 15.372 101.818 1.00 74.95 271 ASN B O 1
ATOM 1674 N N . ASN B 1 87 ? 16.981 16.991 103.170 1.00 69.46 272 ASN B N 1
ATOM 1675 C CA . ASN B 1 87 ? 15.672 16.372 103.348 1.00 77.54 272 ASN B CA 1
ATOM 1676 C C . ASN B 1 87 ? 14.588 16.913 102.407 1.00 70.50 272 ASN B C 1
ATOM 1677 O O . ASN B 1 87 ? 13.438 16.479 102.462 1.00 57.60 272 ASN B O 1
ATOM 1682 N N . THR B 1 88 ? 14.946 17.866 101.554 1.00 61.03 273 THR B N 1
ATOM 1683 C CA . THR B 1 88 ? 13.978 18.422 100.620 1.00 67.15 273 THR B CA 1
ATOM 1684 C C . THR B 1 88 ? 13.680 17.438 99.486 1.00 67.90 273 THR B C 1
ATOM 1685 O O . THR B 1 88 ? 14.592 16.877 98.878 1.00 65.19 273 THR B O 1
ATOM 1689 N N . ALA B 1 89 ? 12.397 17.226 99.215 1.00 63.56 274 ALA B N 1
ATOM 1690 C CA . ALA B 1 89 ? 11.980 16.329 98.148 1.00 65.01 274 ALA B CA 1
ATOM 1691 C C . ALA B 1 89 ? 12.511 16.807 96.789 1.00 62.30 274 ALA B C 1
ATOM 1692 O O . ALA B 1 89 ? 12.475 18.000 96.484 1.00 63.51 274 ALA B O 1
ATOM 1694 N N . LEU B 1 90 ? 13.002 15.869 95.982 1.00 53.93 275 LEU B N 1
ATOM 1695 C CA . LEU B 1 90 ? 13.628 16.199 94.701 1.00 64.98 275 LEU B CA 1
ATOM 1696 C C . LEU B 1 90 ? 12.810 17.169 93.828 1.00 73.60 275 LEU B C 1
ATOM 1697 O O . LEU B 1 90 ? 13.368 18.100 93.250 1.00 66.97 275 LEU B O 1
ATOM 1702 N N . PRO B 1 91 ? 11.487 16.958 93.732 1.00 79.08 276 PRO B N 1
ATOM 1703 C CA . PRO B 1 91 ? 10.648 17.903 92.983 1.00 74.09 276 PRO B CA 1
ATOM 1704 C C . PRO B 1 91 ? 10.743 19.337 93.516 1.00 66.64 276 PRO B C 1
ATOM 1705 O O . PRO B 1 91 ? 10.877 20.285 92.733 1.00 72.25 276 PRO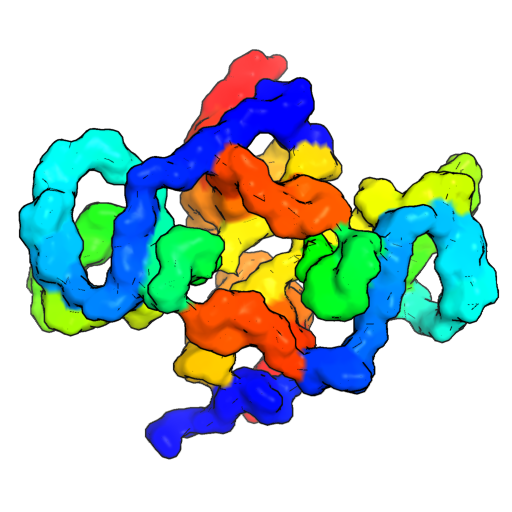 B O 1
ATOM 1709 N N . LYS B 1 92 ? 10.675 19.483 94.836 1.00 64.96 277 LYS B N 1
ATOM 1710 C CA . LYS B 1 92 ? 10.732 20.791 95.482 1.00 57.04 277 LYS B CA 1
ATOM 1711 C C . LYS B 1 92 ? 12.089 21.441 95.271 1.00 51.67 277 LYS B C 1
ATOM 1712 O O . LYS B 1 92 ? 12.183 22.647 95.060 1.00 59.58 277 LYS B O 1
ATOM 1718 N N . VAL B 1 93 ? 13.141 20.634 95.352 1.00 52.53 278 VAL B N 1
ATOM 1719 C CA . VAL B 1 93 ? 14.486 21.101 95.055 1.00 55.31 278 VAL B CA 1
ATOM 1720 C C . VAL B 1 93 ? 14.540 21.664 93.630 1.00 59.85 278 VAL B C 1
ATOM 1721 O O . VAL B 1 93 ? 15.049 22.765 93.402 1.00 59.82 278 VAL B O 1
ATOM 1725 N N . PHE B 1 94 ? 13.989 20.906 92.685 1.00 61.74 279 PHE B N 1
ATOM 1726 C CA . PHE B 1 94 ? 13.966 21.285 91.271 1.00 55.63 279 PHE B CA 1
ATOM 1727 C C . PHE B 1 94 ? 13.263 22.625 91.099 1.00 54.65 279 PHE B C 1
ATOM 1728 O O . PHE B 1 94 ? 13.809 23.555 90.517 1.00 60.19 279 PHE B O 1
ATOM 1736 N N . ASP B 1 95 ? 12.057 22.709 91.645 1.00 60.62 280 ASP B N 1
ATOM 1737 C CA . ASP B 1 95 ? 11.302 23.951 91.717 1.00 63.67 280 ASP B CA 1
ATOM 1738 C C . ASP B 1 95 ? 12.107 25.129 92.281 1.00 58.22 280 ASP B C 1
ATOM 1739 O O . ASP B 1 95 ? 12.087 26.225 91.729 1.00 61.52 280 ASP B O 1
ATOM 1744 N N . GLN B 1 96 ? 12.803 24.906 93.391 1.00 56.48 281 GLN B N 1
ATOM 1745 C CA . GLN B 1 96 ? 13.528 25.983 94.060 1.00 47.97 281 GLN B CA 1
ATOM 1746 C C . GLN B 1 96 ? 14.700 26.508 93.240 1.00 52.45 281 GLN B C 1
ATOM 1747 O O . GLN B 1 96 ? 1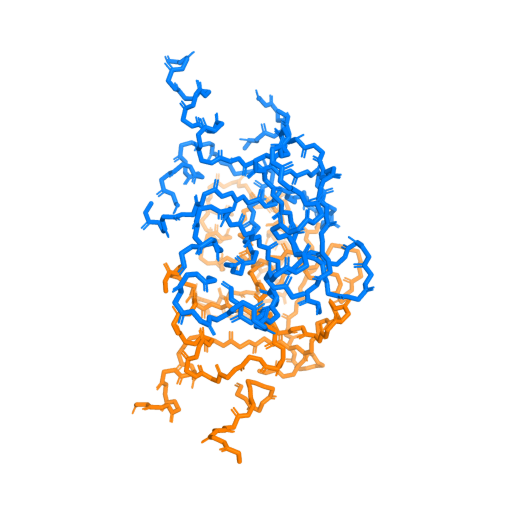4.963 27.708 93.215 1.00 61.35 281 GLN B O 1
ATOM 1769 N N . THR B 1 99 ? 13.096 28.262 90.112 1.00 60.02 284 THR B N 1
ATOM 1770 C CA . THR B 1 99 ? 12.584 29.534 90.611 1.00 59.73 284 THR B CA 1
ATOM 1771 C C . THR B 1 99 ? 13.684 30.584 90.767 1.00 54.11 284 THR B C 1
ATOM 1772 O O . THR B 1 99 ? 13.483 31.753 90.446 1.00 56.78 284 THR B O 1
ATOM 1776 N N . HIS B 1 100 ? 14.856 30.167 91.234 1.00 47.96 285 HIS B N 1
ATOM 1777 C CA . HIS B 1 100 ? 15.968 31.101 91.374 1.00 43.12 285 HIS B CA 1
ATOM 1778 C C . HIS B 1 100 ? 16.997 31.004 90.242 1.00 48.16 285 HIS B C 1
ATOM 1779 O O . HIS B 1 100 ? 18.082 31.580 90.336 1.00 47.98 285 HIS B O 1
ATOM 1786 N N . ARG B 1 101 ? 16.664 30.257 89.195 1.00 45.81 286 ARG B N 1
ATOM 1787 C CA . ARG B 1 101 ? 17.551 30.108 88.034 1.00 42.15 286 ARG B CA 1
ATOM 1788 C C . ARG B 1 101 ? 18.944 29.614 88.392 1.00 41.06 286 ARG B C 1
ATOM 1789 O O . ARG B 1 101 ? 19.944 30.103 87.855 1.00 45.01 286 ARG B O 1
ATOM 1797 N N . LEU B 1 102 ? 19.010 28.654 89.301 1.00 43.81 287 LEU B N 1
ATOM 1798 C CA . LEU B 1 102 ? 20.281 28.116 89.757 1.00 54.38 287 LEU B CA 1
ATOM 1799 C C . LEU B 1 102 ? 20.693 26.999 88.814 1.00 50.94 287 LEU B C 1
ATOM 1800 O O . LEU B 1 102 ? 19.864 26.224 88.376 1.00 51.26 287 LEU B O 1
ATOM 1805 N N . GLN B 1 103 ? 21.977 26.920 88.505 1.00 51.31 288 GLN B N 1
ATOM 1806 C CA . GLN B 1 103 ? 22.504 25.795 87.744 1.00 50.39 288 GLN B CA 1
ATOM 1807 C C . GLN B 1 103 ? 23.192 24.780 88.658 1.00 55.03 288 GLN B C 1
ATOM 1808 O O . GLN B 1 103 ? 23.296 23.593 88.333 1.00 53.63 288 GLN B O 1
ATOM 1814 N N . LEU B 1 104 ? 23.622 25.263 89.819 1.00 59.36 289 LEU B N 1
ATOM 1815 C CA . LEU B 1 104 ? 24.502 24.539 90.720 1.00 54.70 289 LEU B CA 1
ATOM 1816 C C . LEU B 1 104 ? 24.008 24.830 92.134 1.00 50.32 289 LEU B C 1
ATOM 1817 O O . LEU B 1 104 ? 23.427 25.883 92.368 1.00 52.95 289 LEU B O 1
ATOM 1822 N N . ALA B 1 105 ? 24.212 23.902 93.067 1.00 43.63 290 ALA B N 1
ATOM 1823 C CA . ALA B 1 105 ? 23.898 24.159 94.480 1.00 52.00 290 ALA B CA 1
ATOM 1824 C C . ALA B 1 105 ? 24.536 23.143 95.422 1.00 60.45 290 ALA B C 1
ATOM 1825 O O . ALA B 1 105 ? 24.609 21.948 95.113 1.00 57.69 290 ALA B O 1
ATOM 1827 N N . LEU B 1 106 ? 24.990 23.638 96.573 1.00 48.67 291 LEU B N 1
ATOM 1828 C CA . LEU B 1 106 ? 25.518 22.799 97.627 1.00 53.48 291 LEU B CA 1
ATOM 1829 C C . LEU B 1 106 ? 24.359 22.157 98.357 1.00 58.48 291 LEU B C 1
ATOM 1830 O O . LEU B 1 106 ? 23.322 22.781 98.577 1.00 57.98 291 LEU B O 1
ATOM 1835 N N . VAL B 1 107 ? 24.535 20.899 98.719 1.00 55.58 292 VAL B N 1
ATOM 1836 C CA . VAL B 1 107 ? 23.575 20.236 99.568 1.00 49.95 292 VAL B CA 1
ATOM 1837 C C . VAL B 1 107 ? 24.132 20.214 101.003 1.00 54.81 292 VAL B C 1
ATOM 1838 O O . VAL B 1 107 ? 25.306 19.936 101.223 1.00 50.12 292 VAL B O 1
ATOM 1842 N N . VAL B 1 108 ? 23.285 20.550 101.964 1.00 49.47 293 VAL B N 1
ATOM 1843 C CA . VAL B 1 108 ? 23.678 20.578 103.361 1.00 52.19 293 VAL B CA 1
ATOM 1844 C C . VAL B 1 108 ? 22.711 19.748 104.177 1.00 59.44 293 VAL B C 1
ATOM 1845 O O . VAL B 1 108 ? 21.589 19.481 103.729 1.00 50.53 293 VAL B O 1
ATOM 1849 N N . ASP B 1 109 ? 23.153 19.344 105.370 1.00 57.37 294 ASP B N 1
ATOM 1850 C CA . ASP B 1 109 ? 22.276 18.701 106.350 1.00 56.82 294 ASP B CA 1
ATOM 1851 C C . ASP B 1 109 ? 21.626 19.743 107.257 1.00 56.58 294 ASP B C 1
ATOM 1852 O O . ASP B 1 109 ? 21.873 20.939 107.120 1.00 57.92 294 ASP B O 1
ATOM 1857 N N . GLU B 1 110 ? 20.813 19.275 108.196 1.00 56.35 295 GLU B N 1
ATOM 1858 C CA . GLU B 1 110 ? 20.000 20.149 109.038 1.00 55.34 295 GLU B CA 1
ATOM 1859 C C . GLU B 1 110 ? 20.847 21.102 109.880 1.00 60.08 295 GLU B C 1
ATOM 1860 O O . GLU B 1 110 ? 20.333 22.053 110.469 1.00 50.33 295 GLU B O 1
ATOM 1866 N N . TYR B 1 111 ? 22.143 20.837 109.951 1.00 58.39 296 TYR B N 1
ATOM 1867 C CA . TYR B 1 111 ? 23.039 21.665 110.741 1.00 57.05 296 TYR B CA 1
ATOM 1868 C C . TYR B 1 111 ? 23.896 22.602 109.881 1.00 55.01 296 TYR B C 1
ATOM 1869 O O . TYR B 1 111 ? 24.653 23.416 110.409 1.00 48.50 296 TYR B O 1
ATOM 1878 N N . GLY B 1 112 ? 23.766 22.495 108.558 1.00 47.29 297 GLY B N 1
ATOM 1879 C CA . GLY B 1 112 ? 24.509 23.357 107.653 1.00 48.53 297 GLY B CA 1
ATOM 1880 C C . GLY B 1 112 ? 25.811 22.776 107.124 1.00 54.45 297 GLY B C 1
ATOM 1881 O O . GLY B 1 112 ? 26.605 23.478 106.497 1.00 52.55 297 GLY B O 1
ATOM 1882 N N . THR B 1 113 ? 26.054 21.495 107.371 1.00 58.06 298 THR B N 1
ATOM 1883 C CA . THR B 1 113 ? 27.298 20.904 106.903 1.00 54.96 298 THR B CA 1
ATOM 1884 C C . THR B 1 113 ? 27.122 20.451 105.473 1.00 48.38 298 THR B C 1
ATOM 1885 O O . THR B 1 113 ? 26.150 19.775 105.144 1.00 53.06 298 THR B O 1
ATOM 1889 N N . VAL B 1 114 ? 28.063 20.846 104.625 1.00 54.87 299 VAL B N 1
ATOM 1890 C CA . VAL B 1 114 ? 27.995 20.545 103.196 1.00 45.53 299 VAL B CA 1
ATOM 1891 C C . VAL B 1 114 ? 28.185 19.054 102.969 1.00 57.01 299 VAL B C 1
ATOM 1892 O O . VAL B 1 114 ? 29.193 18.485 103.378 1.00 58.86 299 VAL B O 1
ATOM 1896 N N . LEU B 1 115 ? 27.204 18.420 102.338 1.00 59.84 300 LEU B N 1
ATOM 1897 C CA . LEU B 1 115 ? 27.301 17.006 101.986 1.00 54.97 300 LEU B CA 1
ATOM 1898 C C . LEU B 1 115 ? 27.836 16.804 100.564 1.00 62.21 300 LEU B C 1
ATOM 1899 O O . LEU B 1 115 ? 28.446 15.771 100.259 1.00 55.80 300 LEU B O 1
ATOM 1904 N N . GLY B 1 116 ? 27.602 17.788 99.693 1.00 49.85 301 GLY B N 1
ATOM 1905 C CA . GLY B 1 116 ? 27.959 17.644 98.288 1.00 57.24 301 GLY B CA 1
ATOM 1906 C C . GLY B 1 116 ? 27.495 18.755 97.352 1.00 60.09 301 GLY B C 1
ATOM 1907 O O . GLY B 1 116 ? 27.090 19.837 97.785 1.00 57.22 301 GLY B O 1
ATOM 1908 N N . LEU B 1 117 ? 27.556 18.477 96.054 1.00 51.43 302 LEU B N 1
ATOM 1909 C CA . LEU B 1 117 ? 27.210 19.458 95.025 1.00 54.24 302 LEU B CA 1
ATOM 1910 C C . LEU B 1 117 ? 26.239 18.812 94.060 1.00 57.54 302 LEU B C 1
ATOM 1911 O O . LEU B 1 117 ? 26.518 17.744 93.518 1.00 58.22 302 LEU B O 1
ATOM 1916 N N . VAL B 1 118 ? 25.090 19.445 93.868 1.00 56.82 303 VAL B N 1
ATOM 1917 C CA . VAL B 1 118 ? 24.104 18.943 92.924 1.00 62.36 303 VAL B CA 1
ATOM 1918 C C . VAL B 1 118 ? 23.908 19.945 91.776 1.00 59.95 303 VAL B C 1
ATOM 1919 O O . VAL B 1 118 ? 23.943 21.157 91.988 1.00 53.72 303 VAL B O 1
ATOM 1923 N N . THR B 1 119 ? 23.739 19.436 90.557 1.00 62.05 304 THR B N 1
ATOM 1924 C CA . THR B 1 119 ? 23.446 20.293 89.402 1.00 54.73 304 THR B CA 1
ATOM 1925 C C . THR B 1 119 ? 21.982 20.177 88.990 1.00 56.91 304 THR B C 1
ATOM 1926 O O . THR B 1 119 ? 21.344 19.142 89.208 1.00 55.68 304 THR B O 1
ATOM 1930 N N . LEU B 1 120 ? 21.460 21.250 88.399 1.00 51.15 305 LEU B N 1
ATOM 1931 C CA . LEU B 1 120 ? 20.087 21.277 87.908 1.00 55.99 305 LEU B CA 1
ATOM 1932 C C . LEU B 1 120 ? 19.960 20.304 86.734 1.00 61.91 305 LEU B C 1
ATOM 1933 O O . LEU B 1 120 ? 18.919 19.675 86.526 1.00 58.29 305 LEU B O 1
ATOM 1938 N N . GLU B 1 121 ? 21.043 20.185 85.974 1.00 59.07 306 GLU B N 1
ATOM 1939 C CA . GLU B 1 121 ? 21.097 19.263 84.847 1.00 66.74 306 GLU B CA 1
ATOM 1940 C C . GLU B 1 121 ? 20.835 17.823 85.297 1.00 74.22 306 GLU B C 1
ATOM 1941 O O . GLU B 1 121 ? 20.106 17.086 84.640 1.00 68.76 306 GLU B O 1
ATOM 1947 N N . ASP B 1 122 ? 21.425 17.435 86.426 1.00 75.88 307 ASP B N 1
ATOM 1948 C CA . ASP B 1 122 ? 21.317 16.065 86.920 1.00 73.21 307 ASP B CA 1
ATOM 1949 C C . ASP B 1 122 ? 19.940 15.786 87.503 1.00 79.29 307 ASP B C 1
ATOM 1950 O O . ASP B 1 122 ? 19.404 14.689 87.362 1.00 78.17 307 ASP B O 1
ATOM 1955 N N . ILE B 1 123 ? 19.373 16.784 88.170 1.00 81.00 308 ILE B N 1
ATOM 1956 C CA . ILE B 1 123 ? 18.027 16.661 88.709 1.00 72.65 308 ILE B CA 1
ATOM 1957 C C . ILE B 1 123 ? 17.007 16.601 87.574 1.00 69.82 308 ILE B C 1
ATOM 1958 O O . ILE B 1 123 ? 16.127 15.746 87.572 1.00 71.78 308 ILE B O 1
ATOM 1963 N N . PHE B 1 124 ? 17.134 17.522 86.620 1.00 69.47 309 PHE B N 1
ATOM 1964 C CA . PHE B 1 124 ? 16.306 17.523 85.416 1.00 75.97 309 PHE B CA 1
ATOM 1965 C C . PHE B 1 124 ? 16.343 16.137 84.787 1.00 81.23 309 PHE B C 1
ATOM 1966 O O . PHE B 1 124 ? 15.306 15.507 84.588 1.00 79.64 309 PHE B O 1
ATOM 1974 N N . GLU B 1 125 ? 17.557 15.673 84.497 1.00 84.52 310 GLU B N 1
ATOM 1975 C CA . GLU B 1 125 ? 17.800 14.362 83.903 1.00 91.52 310 GLU B CA 1
ATOM 1976 C C . GLU B 1 125 ? 16.965 13.289 84.588 1.00 88.75 310 GLU B C 1
ATOM 1977 O O . GLU B 1 125 ? 16.377 12.425 83.937 1.00 86.15 310 GLU B O 1
ATOM 1983 N N . HIS B 1 126 ? 16.916 13.366 85.911 1.00 84.18 311 HIS B N 1
ATOM 1984 C CA . HIS B 1 126 ? 16.387 12.295 86.745 1.00 89.91 311 HIS B CA 1
ATOM 1985 C C . HIS B 1 126 ? 14.867 12.165 86.704 1.00 92.27 311 HIS B C 1
ATOM 1986 O O . HIS B 1 126 ? 14.333 11.058 86.677 1.00 99.33 311 HIS B O 1
ATOM 1993 N N . LEU B 1 127 ? 14.169 13.293 86.714 1.00 89.80 312 LEU B N 1
ATOM 1994 C CA . LEU B 1 127 ? 12.712 13.268 86.736 1.00 90.69 312 LEU B CA 1
ATOM 1995 C C . LEU B 1 127 ? 12.094 13.528 85.364 1.00 103.67 312 LEU B C 1
ATOM 1996 O O . LEU B 1 127 ? 10.872 13.493 85.211 1.00 103.22 312 LEU B O 1
ATOM 2001 N N . VAL B 1 128 ? 12.942 13.779 84.371 1.00 112.48 313 VAL B N 1
ATOM 2002 C CA . VAL B 1 128 ? 12.483 13.991 83.000 1.00 112.38 313 VAL B CA 1
ATOM 2003 C C . VAL B 1 128 ? 13.609 13.784 81.989 1.00 110.27 313 VAL B C 1
ATOM 2004 O O . VAL B 1 128 ? 13.603 12.818 81.224 1.00 107.54 313 VAL B O 1
#

Foldseek 3Di:
DAVVLAAAAQDAEAEQFFLLVCCVVQPPNPDQWHFYAYDDSPRTFGTDGNVVSVVVVVVRGGHGNNVPGTAAEDERPDDLVVVLVVVPPFQKHFYAYPVRDGRHMDGSVNSVVSVVVD/DADDWLLVLFFLVPAAEEEQFFLLCCPVVDDDDQADKHWYAHPDSQRTFAIAGNNVSVCVVVVRRRGTNNVGGGAAEDERPDDLVVVLVPVPPDQKHFYAYPVRGTGGIHGNVSSVVVVD

InterPro domains:
  IPR000644 CBS domain [PF00571] (262-313)
  IPR000644 CBS domain [PS51371] (262-320)
  IPR002550 CNNM, transmembrane domain [PF01595] (9-177)
  IPR002550 CNNM, transmembrane domain [PS51846] (1-178)
  IPR044751 Ion transporter-like, CBS domain [cd04590] (192-310)
  IPR046342 CBS domain superfamily [G3DSA:3.10.580.10] (187-315)
  IPR046342 CBS domain superfamily [SSF54631] (181-315)

CATH classification: 3.10.580.10

Solvent-accessible surface area: 13410 Å² total

Secondary structure (DSSP, 8-state):
--TT--PBP---EEE---HHHHHHHTTT-S-S--EEESSSTT-EEEE--HHHHH--TTTTTTS-GGG--B--EEETTS-HHHHHH------EEEEE-TTS-EEEEEEHHHHHHHHHT-/--S-BGGG--BGGG--EEE---HHHHHHH----TT---EEESSSTT-EEEE--HHHHH--TTTTTTS-GGG-----EEETTSBHHHHHH-----SEEEEE-TT--EEEEEEHHHHHHHH-

Nearest PDB structures (foldseek):
  3i8n-assembly2_A-2  TM=1.009E+00  e=1.217E-24  Vibrio parahaemolyticus
  3jtf-assembly1_B  TM=7.884E-01  e=6.162E-09  Bordetella parapertussis
  7m1t-assembly1_B  TM=7.924E-01  e=3.083E-08  Methanoculleus thermophilus
  7m1t-assembly1_A  TM=7.818E-01  e=7.375E-08  Methanoculleus thermophilus
  5iip-assembly2_C  TM=6.656E-01  e=4.513E-0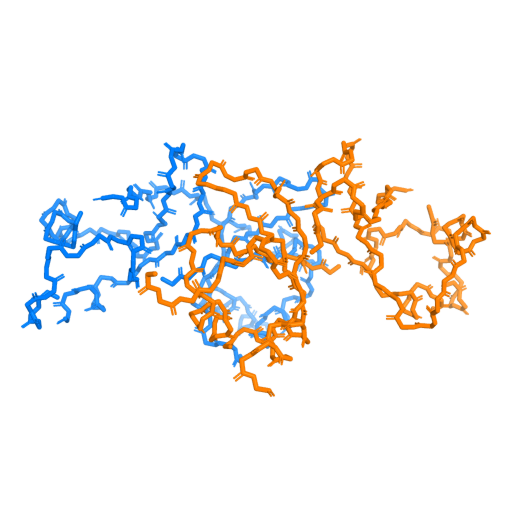7  Staphylococcus aureus

Radius of gyration: 19.1 Å; Cα contacts (8 Å, |Δi|>4): 422; chains: 2; bounding box: 56×51×41 Å